Protein AF-0000000078834316 (afdb_homodimer)

Foldseek 3Di:
DDPPPPDDDPLPQKAKEKEWDWDDDPPDPQIFTWIWIDIPHDIDIDGQGSDVVSVCVCVVAPVSVVVVVCPDPVNVVADWDWDDDQQDIGTDQDPDSRGHPYYHYHPCCCCRNPCVVVVD/DDPPPPPPDPLPQKAKEKEWDWDDDPPDPQIFTWIWIDIPHDIDIDGQGSDLVSVCVCVVAPVSNVVVVCPDPVNVVADWDWDDDQQDIGTDQDPDSNGHPYYHYHPCCCCRNPCVVVVD

Secondary structure (DSSP, 8-state):
-------------EEEEEEEEEEEETTS--EEEEEEEEETTEEEEEEEESSHHHHHHH--SHHHHHHHHHTSGGGTT---EEEEETTEEEEE--SSSS-EEEEEEETHHHHHSTTTTTT-/-------------EEEEEEEEEEEETTS--EEEEEEEEETTEEEEEEEESSHHHHHHH--SHHHHHHHHHTSGGGTT---EEEEETTEEEEE--SSSS-EEEEEEETHHHHHSTTTTTT-

pLDDT: mean 80.49, std 20.87, range [26.12, 97.62]

Organism: Pseudomonas fluorescens (strain SBW25) (NCBI:txid216595)

Sequence (240 aa):
MTYHSTTGSPHMANSLTIILTEFKTLGTTETHCGYMAMDDGVEACCRVSDTWEGFKRNYPTLESLIDQVMGEQVFVHLQVSYTVQGLDIEVDGNHGMCELKGISVVGAEFLYGPNAALAAMTYHSTTGSPHMANSLTIILTEFKTLGTTETHCGYMAMDDGVEACCRVSDTWEGFKRNYPTLESLIDQVMGEQVFVHLQVSYTVQGLDIEVDGNHGMCELKGISVVGAEFLYGPNAALAA

Solvent-accessible surface area (backbone atoms only — not comparable to full-atom values): 13819 Å² total; per-residue (Å²): 139,83,83,76,83,78,80,76,72,82,65,74,72,36,50,40,40,35,34,33,26,36,40,28,41,46,96,55,86,55,50,30,23,31,38,37,36,37,40,88,88,43,69,47,62,46,80,69,24,72,36,66,68,54,34,35,68,78,31,77,42,72,62,53,42,51,53,52,58,54,64,34,77,93,36,65,71,56,52,70,48,73,48,70,59,87,91,45,63,47,56,45,60,41,96,54,87,39,26,39,68,39,68,43,63,46,40,43,56,62,69,71,28,93,62,15,70,67,76,101,137,84,82,77,78,74,78,68,72,82,72,70,73,35,46,42,41,35,35,32,26,36,40,29,40,47,96,54,88,54,49,30,23,32,38,37,35,37,43,89,90,43,67,47,65,47,82,68,24,72,36,66,69,53,33,36,69,78,32,77,42,70,62,53,42,52,53,54,56,53,63,35,76,93,35,65,71,58,55,68,47,71,48,71,60,86,91,44,62,48,54,46,58,40,93,55,93,36,35,42,68,38,66,45,64,47,41,42,58,62,68,70,28,93,64,18,68,65,76,101

Radius of gyration: 21.46 Å; Cα contacts (8 Å, |Δi|>4): 441; chains: 2; bounding box: 68×53×47 Å

Structure (mmCIF, N/CA/C/O backbone):
data_AF-0000000078834316-model_v1
#
loop_
_entity.id
_entity.type
_entity.pdbx_description
1 polymer 'Uncharacterized protein'
#
loop_
_atom_site.group_PDB
_atom_site.id
_atom_site.type_symbol
_atom_site.label_atom_id
_atom_site.label_alt_id
_atom_site.label_comp_id
_atom_site.label_asym_id
_atom_site.label_entity_id
_atom_site.label_seq_id
_atom_site.pdbx_PDB_ins_code
_atom_site.Cartn_x
_atom_site.Cartn_y
_atom_site.Cartn_z
_atom_site.occupancy
_atom_site.B_iso_or_equiv
_atom_site.auth_seq_id
_atom_site.auth_comp_id
_atom_site.auth_asym_id
_atom_site.auth_atom_id
_atom_site.pdbx_PDB_model_num
ATOM 1 N N . MET A 1 1 ? 35.875 -28.547 27.797 1 26.78 1 MET A N 1
ATOM 2 C CA . MET A 1 1 ? 35.438 -27.188 27.438 1 26.78 1 MET A CA 1
ATOM 3 C C . MET A 1 1 ? 34.375 -27.219 26.359 1 26.78 1 MET A C 1
ATOM 5 O O . MET A 1 1 ? 34.688 -27.406 25.172 1 26.78 1 MET A O 1
ATOM 9 N N . THR A 1 2 ? 33.156 -27.906 26.5 1 27.02 2 THR A N 1
ATOM 10 C CA . THR A 1 2 ? 32.125 -28.5 25.625 1 27.02 2 THR A CA 1
ATOM 11 C C . THR A 1 2 ? 31.219 -27.406 25.047 1 27.02 2 THR A C 1
ATOM 13 O O . THR A 1 2 ? 30.578 -26.672 25.797 1 27.02 2 THR A O 1
ATOM 16 N N . TYR A 1 3 ? 31.547 -26.766 23.828 1 26.94 3 TYR A N 1
ATOM 17 C CA . TYR A 1 3 ? 30.797 -25.797 23.031 1 26.94 3 TYR A CA 1
ATOM 18 C C . TYR A 1 3 ? 29.375 -26.281 22.781 1 26.94 3 TYR A C 1
ATOM 20 O O . TYR A 1 3 ? 29.172 -27.359 22.203 1 26.94 3 TYR A O 1
ATOM 28 N N . HIS A 1 4 ? 28.297 -26.078 23.641 1 27.05 4 HIS A N 1
ATOM 29 C CA . HIS A 1 4 ? 26.875 -26.375 23.469 1 27.05 4 HIS A CA 1
ATOM 30 C C . HIS A 1 4 ? 26.328 -25.672 22.234 1 27.05 4 HIS A C 1
ATOM 32 O O . HIS A 1 4 ? 26.578 -24.484 22.031 1 27.05 4 HIS A O 1
ATOM 38 N N . SER A 1 5 ? 26.062 -26.375 21.125 1 28.7 5 SER A N 1
ATOM 39 C CA . SER A 1 5 ? 25.344 -26.094 19.875 1 28.7 5 SER A CA 1
ATOM 40 C C . SER A 1 5 ? 24.016 -25.406 20.141 1 28.7 5 SER A C 1
ATOM 42 O O . SER A 1 5 ? 23.141 -25.984 20.781 1 28.7 5 SER A O 1
ATOM 44 N N . THR A 1 6 ? 23.953 -24.141 20.562 1 31.62 6 THR A N 1
ATOM 45 C CA . THR A 1 6 ? 22.766 -23.312 20.766 1 31.62 6 THR A CA 1
ATOM 46 C C . THR A 1 6 ? 21.734 -23.578 19.672 1 31.62 6 THR A C 1
ATOM 48 O O . THR A 1 6 ? 22.094 -23.844 18.516 1 31.62 6 THR A O 1
ATOM 51 N N . THR A 1 7 ? 20.438 -23.953 20.047 1 33.41 7 THR A N 1
ATOM 52 C CA . THR A 1 7 ? 19.062 -24.125 19.594 1 33.41 7 THR A CA 1
ATOM 53 C C . THR A 1 7 ? 18.719 -23.094 18.5 1 33.41 7 THR A C 1
ATOM 55 O O . THR A 1 7 ? 18.922 -21.906 18.688 1 33.41 7 THR A O 1
ATOM 58 N N . GLY A 1 8 ? 18.766 -23.5 17.219 1 33.72 8 GLY A N 1
ATOM 59 C CA . GLY A 1 8 ? 18.312 -22.938 15.961 1 33.72 8 GLY A CA 1
ATOM 60 C C . GLY A 1 8 ? 17.047 -22.094 16.109 1 33.72 8 GLY A C 1
ATOM 61 O O . GLY A 1 8 ? 16.141 -22.453 16.859 1 33.72 8 GLY A O 1
ATOM 62 N N . SER A 1 9 ? 17.125 -20.875 16.266 1 37.34 9 SER A N 1
ATOM 63 C CA . SER A 1 9 ? 16.031 -19.906 16.234 1 37.34 9 SER A CA 1
ATOM 64 C C . SER A 1 9 ? 14.922 -20.359 15.297 1 37.34 9 SER A C 1
ATOM 66 O O . SER A 1 9 ? 15.18 -20.766 14.164 1 37.34 9 SER A O 1
ATOM 68 N N . PRO A 1 10 ? 13.695 -20.953 15.711 1 39.19 10 PRO A N 1
ATOM 69 C CA . PRO A 1 10 ? 12.539 -21.312 14.875 1 39.19 10 PRO A CA 1
ATOM 70 C C . PRO A 1 10 ? 12.406 -20.422 13.641 1 39.19 10 PRO A C 1
ATOM 72 O O . PRO A 1 10 ? 12.359 -19.188 13.758 1 39.19 10 PRO A O 1
ATOM 75 N N . HIS A 1 11 ? 13.055 -20.719 12.594 1 43.56 11 HIS A N 1
ATOM 76 C CA . HIS A 1 11 ? 12.812 -20.219 11.242 1 43.56 11 HIS A CA 1
ATOM 77 C C . HIS A 1 11 ? 11.32 -20.109 10.953 1 43.56 11 HIS A C 1
ATOM 79 O O . HIS A 1 11 ? 10.641 -21.109 10.75 1 43.56 11 HIS A O 1
ATOM 85 N N . MET A 1 12 ? 10.484 -19.438 11.68 1 45.12 12 MET A N 1
ATOM 86 C CA . MET A 1 12 ? 9.062 -19.281 11.398 1 45.12 12 MET A CA 1
ATOM 87 C C . MET A 1 12 ? 8.797 -19.297 9.898 1 45.12 12 MET A C 1
ATOM 89 O O . MET A 1 12 ? 9.477 -18.609 9.133 1 45.12 12 MET A O 1
ATOM 93 N N . ALA A 1 13 ? 8.32 -20.484 9.32 1 52.47 13 ALA A N 1
ATOM 94 C CA . ALA A 1 13 ? 7.777 -20.703 7.98 1 52.47 13 ALA A CA 1
ATOM 95 C C . ALA A 1 13 ? 6.996 -19.484 7.496 1 52.47 13 ALA A C 1
ATOM 97 O O . ALA A 1 13 ? 6.145 -18.969 8.219 1 52.47 13 ALA A O 1
ATOM 98 N N . ASN A 1 14 ? 7.508 -18.625 6.5 1 74.88 14 ASN A N 1
ATOM 99 C CA . ASN A 1 14 ? 6.902 -17.391 6.016 1 74.88 14 ASN A CA 1
ATOM 100 C C . ASN A 1 14 ? 5.941 -17.641 4.859 1 74.88 14 ASN A C 1
ATOM 102 O O . ASN A 1 14 ? 6.133 -18.594 4.086 1 74.88 14 ASN A O 1
ATOM 106 N N . SER A 1 15 ? 4.672 -17.391 5.035 1 85.44 15 SER A N 1
ATOM 107 C CA . SER A 1 15 ? 3.699 -17.391 3.945 1 85.44 15 SER A CA 1
ATOM 108 C C . SER A 1 15 ? 3.559 -15.992 3.338 1 85.44 15 SER A C 1
ATOM 110 O O . SER A 1 15 ? 3.434 -15 4.062 1 85.44 15 SER A O 1
ATOM 112 N N . LEU A 1 16 ? 3.736 -16.016 1.963 1 91.75 16 LEU A N 1
ATOM 113 C CA . LEU A 1 16 ? 3.52 -14.781 1.226 1 91.75 16 LEU A CA 1
ATOM 114 C C . LEU A 1 16 ? 2.076 -14.672 0.747 1 91.75 16 LEU A C 1
ATOM 116 O O . LEU A 1 16 ? 1.565 -15.594 0.096 1 91.75 16 LEU A O 1
ATOM 120 N N . THR A 1 17 ? 1.399 -13.648 1.125 1 93.5 17 THR A N 1
ATOM 121 C CA . THR A 1 17 ? 0.047 -13.367 0.659 1 93.5 17 THR A CA 1
ATOM 122 C C . THR A 1 17 ? 0.033 -12.133 -0.244 1 93.5 17 THR A C 1
ATOM 124 O O . THR A 1 17 ? 0.486 -11.062 0.156 1 93.5 17 THR A O 1
ATOM 127 N N . ILE A 1 18 ? -0.441 -12.312 -1.45 1 95.75 18 ILE A N 1
ATOM 128 C CA . ILE A 1 18 ? -0.633 -11.227 -2.408 1 95.75 18 ILE A CA 1
ATOM 129 C C . ILE A 1 18 ? -2.123 -10.922 -2.553 1 95.75 18 ILE A C 1
ATOM 131 O O . ILE A 1 18 ? -2.928 -11.828 -2.777 1 95.75 18 ILE A O 1
ATOM 135 N N . ILE A 1 19 ? -2.518 -9.672 -2.408 1 96 19 ILE A N 1
ATOM 136 C CA . ILE A 1 19 ? -3.914 -9.266 -2.502 1 96 19 ILE A CA 1
ATOM 137 C C . ILE A 1 19 ? -4.09 -8.281 -3.66 1 96 19 ILE A C 1
ATOM 139 O O . ILE A 1 19 ? -3.529 -7.184 -3.639 1 96 19 ILE A O 1
ATOM 143 N N . LEU A 1 20 ? -4.793 -8.641 -4.613 1 97.62 20 LEU A N 1
ATOM 144 C CA . LEU A 1 20 ? -5.16 -7.695 -5.656 1 97.62 20 LEU A CA 1
ATOM 145 C C . LEU A 1 20 ? -6.082 -6.613 -5.105 1 97.62 20 LEU A C 1
ATOM 147 O O . LEU A 1 20 ? -7.148 -6.918 -4.559 1 97.62 20 LEU A O 1
ATOM 151 N N . THR A 1 21 ? -5.641 -5.395 -5.316 1 96.94 21 THR A N 1
ATOM 152 C CA . THR A 1 21 ? -6.238 -4.324 -4.527 1 96.94 21 THR A CA 1
ATOM 153 C C . THR A 1 21 ? -6.531 -3.105 -5.398 1 96.94 21 THR A C 1
ATOM 155 O O . THR A 1 21 ? -5.707 -2.721 -6.23 1 96.94 21 THR A O 1
ATOM 158 N N . GLU A 1 22 ? -7.703 -2.521 -5.199 1 96.94 22 GLU A N 1
ATOM 159 C CA . GLU A 1 22 ? -8 -1.177 -5.684 1 96.94 22 GLU A CA 1
ATOM 160 C C . GLU A 1 22 ? -7.66 -0.125 -4.633 1 96.94 22 GLU A C 1
ATOM 162 O O . GLU A 1 22 ? -8.039 -0.26 -3.465 1 96.94 22 GLU A O 1
ATOM 167 N N . PHE A 1 23 ? -6.918 0.848 -5.078 1 96.31 23 PHE A N 1
ATOM 168 C CA . PHE A 1 23 ? -6.539 1.977 -4.238 1 96.31 23 PHE A CA 1
ATOM 169 C C . PHE A 1 23 ? -7.363 3.211 -4.586 1 96.31 23 PHE A C 1
ATOM 171 O O . PHE A 1 23 ? -7.332 3.682 -5.727 1 96.31 23 PHE A O 1
ATOM 178 N N . LYS A 1 24 ? -8.078 3.705 -3.666 1 96.44 24 LYS A N 1
ATOM 179 C CA . LYS A 1 24 ? -8.844 4.926 -3.887 1 96.44 24 LYS A CA 1
ATOM 180 C C . LYS A 1 24 ? -8.398 6.035 -2.941 1 96.44 24 LYS A C 1
ATOM 182 O O . LYS A 1 24 ? -8.422 5.863 -1.72 1 96.44 24 LYS A O 1
ATOM 187 N N . THR A 1 25 ? -8.016 7.148 -3.537 1 94.19 25 THR A N 1
ATOM 188 C CA . THR A 1 25 ? -7.625 8.312 -2.742 1 94.19 25 THR A CA 1
ATOM 189 C C . THR A 1 25 ? -8.852 8.961 -2.107 1 94.19 25 THR A C 1
ATOM 191 O O . THR A 1 25 ? -9.852 9.211 -2.785 1 94.19 25 THR A O 1
ATOM 194 N N . LEU A 1 26 ? -8.75 9.219 -0.823 1 95.12 26 LEU A N 1
ATOM 195 C CA . LEU A 1 26 ? -9.867 9.852 -0.121 1 95.12 26 LEU A CA 1
ATOM 196 C C . LEU A 1 26 ? -10.195 11.211 -0.729 1 95.12 26 LEU A C 1
ATOM 198 O O . LEU A 1 26 ? -9.289 12.016 -0.975 1 95.12 26 LEU A O 1
ATOM 202 N N . GLY A 1 27 ? -11.508 11.391 -0.95 1 91.06 27 GLY A N 1
ATOM 203 C CA . GLY A 1 27 ? -11.977 12.672 -1.45 1 91.06 27 GLY A CA 1
ATOM 204 C C . GLY A 1 27 ? -11.969 12.758 -2.965 1 91.06 27 GLY A C 1
ATOM 205 O O . GLY A 1 27 ? -12.312 13.797 -3.533 1 91.06 27 GLY A O 1
ATOM 206 N N . THR A 1 28 ? -11.469 11.734 -3.604 1 91.69 28 THR A N 1
ATOM 207 C CA . THR A 1 28 ? -11.43 11.742 -5.062 1 91.69 28 THR A CA 1
ATOM 208 C C . THR A 1 28 ? -12.148 10.516 -5.625 1 91.69 28 THR A C 1
ATOM 210 O O . THR A 1 28 ? -12.562 9.633 -4.871 1 91.69 28 THR A O 1
ATOM 213 N N . THR A 1 29 ? -12.32 10.492 -6.91 1 89.5 29 THR A N 1
ATOM 214 C CA . THR A 1 29 ? -12.844 9.328 -7.609 1 89.5 29 THR A CA 1
ATOM 215 C C . THR A 1 29 ? -11.719 8.539 -8.266 1 89.5 29 THR A C 1
ATOM 217 O O . THR A 1 29 ? -11.969 7.539 -8.945 1 89.5 29 THR A O 1
ATOM 220 N N . GLU A 1 30 ? -10.586 9.008 -8.008 1 89.12 30 GLU A N 1
ATOM 221 C CA . GLU A 1 30 ? -9.438 8.359 -8.633 1 89.12 30 GLU A CA 1
ATOM 222 C C . GLU A 1 30 ? -9.148 7 -8 1 89.12 30 GLU A C 1
ATOM 224 O O . GLU A 1 30 ? -9.055 6.891 -6.777 1 89.12 30 GLU A O 1
ATOM 229 N N . THR A 1 31 ? -9.102 5.984 -8.867 1 92.81 31 THR A N 1
ATOM 230 C CA . THR A 1 31 ? -8.82 4.621 -8.43 1 92.81 31 THR A CA 1
ATOM 231 C C . THR A 1 31 ? -7.637 4.043 -9.195 1 92.81 31 THR A C 1
ATOM 233 O O . THR A 1 31 ? -7.492 4.277 -10.398 1 92.81 31 THR A O 1
ATOM 236 N N . HIS A 1 32 ? -6.793 3.391 -8.469 1 96.06 32 HIS A N 1
ATOM 237 C CA . HIS A 1 32 ? -5.695 2.645 -9.07 1 96.06 32 HIS A CA 1
ATOM 238 C C . HIS A 1 32 ? -5.785 1.161 -8.727 1 96.06 32 HIS A C 1
ATOM 240 O O . HIS A 1 32 ? -6.219 0.799 -7.629 1 96.06 32 HIS A O 1
ATOM 246 N N . CYS A 1 33 ? -5.383 0.377 -9.672 1 97.19 33 CYS A N 1
ATOM 247 C CA . CYS A 1 33 ? -5.316 -1.067 -9.477 1 97.19 33 CYS A CA 1
ATOM 248 C C . CYS A 1 33 ? -3.881 -1.52 -9.242 1 97.19 33 CYS A C 1
ATOM 250 O O . CYS A 1 33 ? -2.955 -1.025 -9.883 1 97.19 33 CYS A O 1
ATOM 252 N N . GLY A 1 34 ? -3.682 -2.354 -8.336 1 97.31 34 GLY A N 1
ATOM 253 C CA . GLY A 1 34 ? -2.373 -2.867 -7.969 1 97.31 34 GLY A CA 1
ATOM 254 C C . GLY A 1 34 ? -2.441 -4.035 -7.004 1 97.31 34 GLY A C 1
ATOM 255 O O . GLY A 1 34 ? -3.359 -4.855 -7.074 1 97.31 34 GLY A O 1
ATOM 256 N N . TYR A 1 35 ? -1.401 -4.184 -6.23 1 96.69 35 TYR A N 1
ATOM 257 C CA . TYR A 1 35 ? -1.375 -5.281 -5.27 1 96.69 35 TYR A CA 1
ATOM 258 C C . TYR A 1 35 ? -0.777 -4.828 -3.943 1 96.69 35 TYR A C 1
ATOM 260 O O . TYR A 1 35 ? -0.072 -3.82 -3.885 1 96.69 35 TYR A O 1
ATOM 268 N N . MET A 1 36 ? -1.162 -5.52 -2.971 1 94.69 36 MET A N 1
ATOM 269 C CA . MET A 1 36 ? -0.481 -5.562 -1.681 1 94.69 36 MET A CA 1
ATOM 270 C C . MET A 1 36 ? 0.124 -6.941 -1.43 1 94.69 36 MET A C 1
ATOM 272 O O . MET A 1 36 ? -0.491 -7.961 -1.746 1 94.69 36 MET A O 1
ATOM 276 N N . ALA A 1 37 ? 1.293 -6.914 -0.893 1 93.44 37 ALA A N 1
ATOM 277 C CA . ALA A 1 37 ? 1.95 -8.172 -0.55 1 93.44 37 ALA A CA 1
ATOM 278 C C . ALA A 1 37 ? 2.449 -8.156 0.892 1 93.44 37 ALA A C 1
ATOM 280 O O . ALA A 1 37 ? 3.006 -7.16 1.352 1 93.44 37 ALA A O 1
ATOM 281 N N . MET A 1 38 ? 2.211 -9.25 1.518 1 88.62 38 MET A N 1
ATOM 282 C CA . MET A 1 38 ? 2.551 -9.305 2.936 1 88.62 38 MET A CA 1
ATOM 283 C C . MET A 1 38 ? 3.248 -10.617 3.281 1 88.62 38 MET A C 1
ATOM 285 O O . MET A 1 38 ? 2.82 -11.68 2.844 1 88.62 38 MET A O 1
ATOM 289 N N . ASP A 1 39 ? 4.387 -10.43 4.062 1 84.44 39 ASP A N 1
ATOM 290 C CA . ASP A 1 39 ? 5.102 -11.57 4.637 1 84.44 39 ASP A CA 1
ATOM 291 C C . ASP A 1 39 ? 5.613 -11.242 6.039 1 84.44 39 ASP A C 1
ATOM 293 O O . ASP A 1 39 ? 6.418 -10.32 6.211 1 84.44 39 ASP A O 1
ATOM 297 N N . ASP A 1 40 ? 5.242 -12.07 7.035 1 75.62 40 ASP A N 1
ATOM 298 C CA . ASP A 1 40 ? 5.754 -12 8.398 1 75.62 40 ASP A CA 1
ATOM 299 C C . ASP A 1 40 ? 5.883 -10.547 8.859 1 75.62 40 ASP A C 1
ATOM 301 O O . ASP A 1 40 ? 6.934 -10.148 9.367 1 75.62 40 ASP A O 1
ATOM 305 N N . GLY A 1 41 ? 4.875 -9.711 8.523 1 70.19 41 GLY A N 1
ATOM 306 C CA . GLY A 1 41 ? 4.832 -8.375 9.086 1 70.19 41 GLY A CA 1
ATOM 307 C C . GLY A 1 41 ? 5.367 -7.312 8.141 1 70.19 41 GLY A C 1
ATOM 308 O O . GLY A 1 41 ? 5.348 -6.121 8.453 1 70.19 41 GLY A O 1
ATOM 309 N N . VAL A 1 42 ? 6.055 -7.773 7.172 1 75.19 42 VAL A N 1
ATOM 310 C CA . VAL A 1 42 ? 6.484 -6.797 6.176 1 75.19 42 VAL A CA 1
ATOM 311 C C . VAL A 1 42 ? 5.453 -6.711 5.055 1 75.19 42 VAL A C 1
ATOM 313 O O . VAL A 1 42 ? 4.785 -7.699 4.738 1 75.19 42 VAL A O 1
ATOM 316 N N . GLU A 1 43 ? 5.375 -5.469 4.516 1 82.69 43 GLU A N 1
ATOM 317 C CA . GLU A 1 43 ? 4.379 -5.262 3.471 1 82.69 43 GLU A CA 1
ATOM 318 C C . GLU A 1 43 ? 4.941 -4.422 2.328 1 82.69 43 GLU A C 1
ATOM 320 O O . GLU A 1 43 ? 5.816 -3.578 2.545 1 82.69 43 GLU A O 1
ATOM 325 N N . ALA A 1 44 ? 4.523 -4.762 1.192 1 86.31 44 ALA A N 1
ATOM 326 C CA . ALA A 1 44 ? 4.781 -3.979 -0.013 1 86.31 44 ALA A CA 1
ATOM 327 C C . ALA A 1 44 ? 3.49 -3.715 -0.782 1 86.31 44 ALA A C 1
ATOM 329 O O . ALA A 1 44 ? 2.533 -4.484 -0.684 1 86.31 44 ALA A O 1
ATOM 330 N N . CYS A 1 45 ? 3.516 -2.59 -1.397 1 91.5 45 CYS A N 1
ATOM 331 C CA . CYS A 1 45 ? 2.387 -2.277 -2.268 1 91.5 45 CYS A CA 1
ATOM 332 C C . CYS A 1 45 ? 2.857 -1.609 -3.555 1 91.5 45 CYS A C 1
ATOM 334 O O . CYS A 1 45 ? 3.947 -1.036 -3.598 1 91.5 45 CYS A O 1
ATOM 336 N N . CYS A 1 46 ? 2.021 -1.738 -4.547 1 93.19 46 CYS A N 1
ATOM 337 C CA . CYS A 1 46 ? 2.344 -1.112 -5.824 1 93.19 46 CYS A CA 1
ATOM 338 C C . CYS A 1 46 ? 1.076 -0.774 -6.602 1 93.19 46 CYS 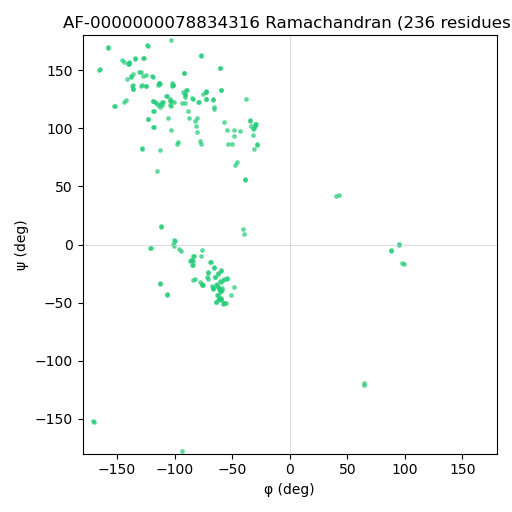A C 1
ATOM 340 O O . CYS A 1 46 ? 0.227 -1.64 -6.82 1 93.19 46 CYS A O 1
ATOM 342 N N . ARG A 1 47 ? 0.943 0.526 -6.855 1 93.38 47 ARG A N 1
ATOM 343 C CA . ARG A 1 47 ? -0.071 0.948 -7.816 1 93.38 47 ARG A CA 1
ATOM 344 C C . ARG A 1 47 ? 0.413 0.747 -9.25 1 93.38 47 ARG A C 1
ATOM 346 O O . ARG A 1 47 ? 1.434 1.312 -9.648 1 93.38 47 ARG A O 1
ATOM 353 N N . VAL A 1 48 ? -0.324 -0.008 -10 1 95.06 48 VAL A N 1
ATOM 354 C CA . VAL A 1 48 ? 0.211 -0.458 -11.281 1 95.06 48 VAL A CA 1
ATOM 355 C C . VAL A 1 48 ? -0.467 0.301 -12.422 1 95.06 48 VAL A C 1
ATOM 357 O O . VAL A 1 48 ? 0.198 0.754 -13.352 1 95.06 48 VAL A O 1
ATOM 360 N N . SER A 1 49 ? -1.802 0.448 -12.305 1 95.94 49 SER A N 1
ATOM 361 C CA . SER A 1 49 ? -2.588 1.01 -13.398 1 95.94 49 SER A CA 1
ATOM 362 C C . SER A 1 49 ? -3.906 1.588 -12.891 1 95.94 49 SER A C 1
ATOM 364 O O . SER A 1 49 ? -4.309 1.329 -11.758 1 95.94 49 SER A O 1
ATOM 366 N N . ASP A 1 50 ? -4.559 2.305 -13.797 1 95.44 50 ASP A N 1
ATOM 367 C CA . ASP A 1 50 ? -5.859 2.859 -13.43 1 95.44 50 ASP A CA 1
ATOM 368 C C . ASP A 1 50 ? -6.977 1.849 -13.68 1 95.44 50 ASP A C 1
ATOM 370 O O . ASP A 1 50 ? -8.109 2.053 -13.25 1 95.44 50 ASP A O 1
ATOM 374 N N . THR A 1 51 ? -6.668 0.763 -14.438 1 95.75 51 THR A N 1
ATOM 375 C CA . THR A 1 51 ? -7.664 -0.265 -14.711 1 95.75 51 THR A CA 1
ATOM 376 C C . THR A 1 51 ? -7.078 -1.658 -14.508 1 95.75 51 THR A C 1
ATOM 378 O O . THR A 1 51 ? -5.863 -1.844 -14.594 1 95.75 51 THR A O 1
ATOM 381 N N . TRP A 1 52 ? -7.922 -2.598 -14.336 1 95.75 52 TRP A N 1
ATOM 382 C CA . TRP A 1 52 ? -7.465 -3.977 -14.203 1 95.75 52 TRP A CA 1
ATOM 383 C C . TRP A 1 52 ? -6.965 -4.52 -15.539 1 95.75 52 TRP A C 1
ATOM 385 O O . TRP A 1 52 ? -6.074 -5.371 -15.578 1 95.75 52 TRP A O 1
ATOM 395 N N . GLU A 1 53 ? -7.523 -3.971 -16.609 1 94.94 53 GLU A N 1
ATOM 396 C CA . GLU A 1 53 ? -6.98 -4.324 -17.922 1 94.94 53 GLU A CA 1
ATOM 397 C C . GLU A 1 53 ? -5.523 -3.881 -18.047 1 94.94 53 GLU A C 1
ATOM 399 O O . GLU A 1 53 ? -4.684 -4.633 -18.547 1 94.94 53 GLU A O 1
ATOM 404 N N . GLY A 1 54 ? -5.273 -2.705 -17.688 1 96.38 54 GLY A N 1
ATOM 405 C CA . GLY A 1 54 ? -3.898 -2.229 -17.656 1 96.38 54 GLY A CA 1
ATOM 406 C C . GLY A 1 54 ? -3 -3.033 -16.734 1 96.38 54 GLY A C 1
ATOM 407 O O . GLY A 1 54 ? -1.86 -3.342 -17.094 1 96.38 54 GLY A O 1
ATOM 408 N N . PHE A 1 55 ? -3.504 -3.391 -15.656 1 97.06 55 PHE A N 1
ATOM 409 C CA . PHE A 1 55 ? -2.787 -4.25 -14.719 1 97.06 55 PHE A CA 1
ATOM 410 C C . PHE A 1 55 ? -2.369 -5.551 -15.391 1 97.06 55 PHE A C 1
ATOM 412 O O . PHE A 1 55 ? -1.207 -5.957 -15.305 1 97.06 55 PHE A O 1
ATOM 419 N N . LYS A 1 56 ? -3.287 -6.176 -16.016 1 95.88 56 LYS A N 1
ATOM 420 C CA . LYS A 1 56 ? -3.045 -7.465 -16.656 1 95.88 56 LYS A CA 1
ATOM 421 C C . LYS A 1 56 ? -2.053 -7.332 -17.812 1 95.88 56 LYS A C 1
ATOM 423 O O . LYS A 1 56 ? -1.315 -8.273 -18.125 1 95.88 56 LYS A O 1
ATOM 428 N N . ARG A 1 57 ? -2.029 -6.188 -18.391 1 96.25 57 ARG A N 1
ATOM 429 C CA . ARG A 1 57 ? -1.038 -5.969 -19.438 1 96.25 57 ARG A CA 1
ATOM 430 C C . ARG A 1 57 ? 0.375 -5.969 -18.859 1 96.25 57 ARG A C 1
ATOM 432 O O . ARG A 1 57 ? 1.312 -6.445 -19.5 1 96.25 57 ARG A O 1
ATOM 439 N N . ASN A 1 58 ? 0.546 -5.449 -17.734 1 97.12 58 ASN A N 1
ATOM 440 C CA . ASN A 1 58 ? 1.846 -5.422 -17.062 1 97.12 58 ASN A CA 1
ATOM 441 C C . ASN A 1 58 ? 2.209 -6.789 -16.484 1 97.12 58 ASN A C 1
ATOM 443 O O . ASN A 1 58 ? 3.383 -7.16 -16.453 1 97.12 58 ASN A O 1
ATOM 447 N N . TYR A 1 59 ? 1.167 -7.457 -16.031 1 97.56 59 TYR A N 1
ATOM 448 C CA . TYR A 1 59 ? 1.331 -8.797 -15.477 1 97.56 59 TYR A CA 1
ATOM 449 C C . TYR A 1 59 ? 0.362 -9.773 -16.125 1 97.56 59 TYR A C 1
ATOM 451 O O . TYR A 1 59 ? -0.647 -10.148 -15.523 1 97.56 59 TYR A O 1
ATOM 459 N N . PRO A 1 60 ? 0.681 -10.281 -17.25 1 96.44 60 PRO A N 1
ATOM 460 C CA . PRO A 1 60 ? -0.269 -11.055 -18.047 1 96.44 60 PRO A CA 1
ATOM 461 C C . PRO A 1 60 ? -0.581 -12.422 -17.438 1 96.44 60 PRO A C 1
ATOM 463 O O . PRO A 1 60 ? -1.596 -13.031 -17.781 1 96.44 60 PRO A O 1
ATOM 466 N N . THR A 1 61 ? 0.323 -13 -16.594 1 95.94 61 THR A N 1
ATOM 467 C CA . THR A 1 61 ? 0.088 -14.281 -15.938 1 95.94 61 THR A CA 1
ATOM 468 C C . THR A 1 61 ? 0.292 -14.172 -14.43 1 95.94 61 THR A C 1
ATOM 470 O O . THR A 1 61 ? 0.924 -13.227 -13.953 1 95.94 61 THR A O 1
ATOM 473 N N . LEU A 1 62 ? -0.279 -15.141 -13.773 1 96 62 LEU A N 1
ATOM 474 C CA . LEU A 1 62 ? -0.06 -15.211 -12.336 1 96 62 LEU A CA 1
ATOM 475 C C . LEU A 1 62 ? 1.426 -15.336 -12.016 1 96 62 LEU A C 1
ATOM 477 O O . LEU A 1 62 ? 1.919 -14.711 -11.078 1 96 62 LEU A O 1
ATOM 481 N N . GLU A 1 63 ? 2.127 -16.062 -12.805 1 94.75 63 GLU A N 1
ATOM 482 C CA . GLU A 1 63 ? 3.564 -16.266 -12.633 1 94.75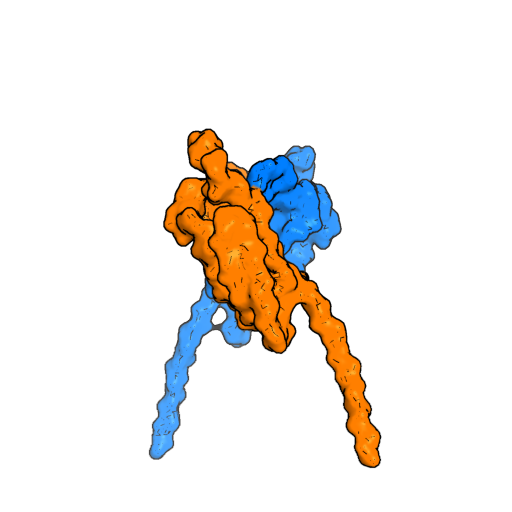 63 GLU A CA 1
ATOM 483 C C . GLU A 1 63 ? 4.312 -14.93 -12.734 1 94.75 63 GLU A C 1
ATOM 485 O O . GLU A 1 63 ? 5.188 -14.641 -11.914 1 94.75 63 GLU A O 1
ATOM 490 N N . SER A 1 64 ? 3.984 -14.164 -13.711 1 95.81 64 SER A N 1
ATOM 491 C CA . SER A 1 64 ? 4.648 -12.875 -13.891 1 95.81 64 SER A CA 1
ATOM 492 C C . SER A 1 64 ? 4.398 -11.953 -12.703 1 95.81 64 SER A C 1
ATOM 494 O O . SER A 1 64 ? 5.27 -11.164 -12.328 1 95.81 64 SER A O 1
ATOM 496 N N . LEU A 1 65 ? 3.199 -12.023 -12.156 1 97.25 65 LEU A N 1
ATOM 497 C CA . LEU A 1 65 ? 2.895 -11.242 -10.961 1 97.25 65 LEU A CA 1
ATOM 498 C C . LEU A 1 65 ? 3.75 -11.688 -9.781 1 97.25 65 LEU A C 1
ATOM 500 O O . LEU A 1 65 ? 4.355 -10.859 -9.102 1 97.25 65 LEU A O 1
ATOM 504 N N . ILE A 1 66 ? 3.791 -12.977 -9.547 1 94.06 66 ILE A N 1
ATOM 505 C CA . ILE A 1 66 ? 4.539 -13.516 -8.414 1 94.06 66 ILE A CA 1
ATOM 506 C C . ILE A 1 66 ? 6.02 -13.164 -8.555 1 94.06 66 ILE A C 1
ATOM 508 O O . ILE A 1 66 ? 6.672 -12.781 -7.586 1 94.06 66 ILE A O 1
ATOM 512 N N . ASP A 1 67 ? 6.543 -13.203 -9.727 1 93 67 ASP A N 1
ATOM 513 C CA . ASP A 1 67 ? 7.93 -12.828 -10 1 93 67 ASP A CA 1
ATOM 514 C C . ASP A 1 67 ? 8.188 -11.375 -9.609 1 93 67 ASP A C 1
ATOM 516 O O . ASP A 1 67 ? 9.211 -11.055 -9.008 1 93 67 ASP A O 1
ATOM 520 N N . GLN A 1 68 ? 7.301 -10.516 -10.023 1 94.38 68 GLN A N 1
ATOM 521 C CA . GLN A 1 68 ? 7.414 -9.109 -9.672 1 94.38 68 GLN A CA 1
ATOM 522 C C . GLN A 1 68 ? 7.445 -8.922 -8.156 1 94.38 68 GLN A C 1
ATOM 524 O O . GLN A 1 68 ? 8.297 -8.211 -7.629 1 94.38 68 GLN A O 1
ATOM 529 N N . VAL A 1 69 ? 6.473 -9.531 -7.48 1 92.94 69 VAL A N 1
ATOM 530 C CA . VAL A 1 69 ? 6.324 -9.352 -6.039 1 92.94 69 VAL A CA 1
ATOM 531 C C . VAL A 1 69 ? 7.559 -9.891 -5.32 1 92.94 69 VAL A C 1
ATOM 533 O O . VAL A 1 69 ? 8.102 -9.234 -4.43 1 92.94 69 VAL A O 1
ATOM 536 N N . MET A 1 70 ? 8.016 -11 -5.711 1 89.06 70 MET A N 1
ATOM 537 C CA . MET A 1 70 ? 9.18 -11.625 -5.082 1 89.06 70 MET A CA 1
ATOM 538 C C . MET A 1 70 ? 10.43 -10.789 -5.324 1 89.06 70 MET A C 1
ATOM 540 O O . MET A 1 70 ? 11.422 -10.922 -4.598 1 89.06 70 MET A O 1
ATOM 544 N N . GLY A 1 71 ? 10.398 -9.938 -6.332 1 87.5 71 GLY A N 1
ATOM 545 C CA . GLY A 1 71 ? 11.523 -9.078 -6.652 1 87.5 71 GLY A CA 1
ATOM 546 C C . GLY A 1 71 ? 11.555 -7.805 -5.82 1 87.5 71 GLY A C 1
ATOM 547 O O . GLY A 1 71 ? 12.516 -7.039 -5.887 1 87.5 71 GLY A O 1
ATOM 548 N N . GLU A 1 72 ? 10.523 -7.57 -5.117 1 86.19 72 GLU A N 1
ATOM 549 C CA . GLU A 1 72 ? 10.492 -6.387 -4.258 1 86.19 72 GLU A CA 1
ATOM 550 C C . GLU A 1 72 ? 11.602 -6.434 -3.215 1 86.19 72 GLU A C 1
ATOM 552 O O . GLU A 1 72 ? 11.906 -7.496 -2.666 1 86.19 72 GLU A O 1
ATOM 557 N N . GLN A 1 73 ? 12.047 -5.309 -2.797 1 79.06 73 GLN A N 1
ATOM 558 C CA . GLN A 1 73 ? 13.195 -5.195 -1.907 1 79.06 73 GLN A CA 1
ATOM 559 C C . GLN A 1 73 ? 12.891 -5.785 -0.534 1 79.06 73 GLN A C 1
ATOM 561 O O . GLN A 1 73 ? 13.75 -6.422 0.078 1 79.0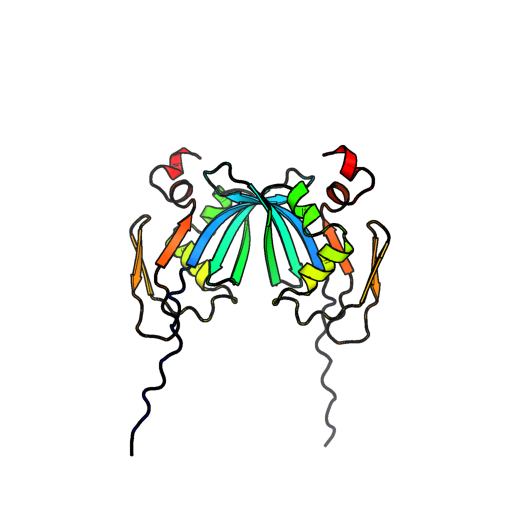6 73 GLN A O 1
ATOM 566 N N . VAL A 1 74 ? 11.742 -5.59 -0.125 1 80.06 74 VAL A N 1
ATOM 567 C CA . VAL A 1 74 ? 11.398 -6.004 1.231 1 80.06 74 VAL A CA 1
ATOM 568 C C . VAL A 1 74 ? 11.383 -7.527 1.316 1 80.06 74 VAL A C 1
ATOM 570 O O . VAL A 1 74 ? 11.438 -8.094 2.41 1 80.06 74 VAL A O 1
ATOM 573 N N . PHE A 1 75 ? 11.359 -8.242 0.127 1 81.56 75 PHE A N 1
ATOM 574 C CA . PHE A 1 75 ? 11.258 -9.703 0.129 1 81.56 75 PHE A CA 1
ATOM 575 C C . PHE A 1 75 ? 12.547 -10.336 -0.38 1 81.56 75 PHE A C 1
ATOM 577 O O . PHE A 1 75 ? 12.555 -11.5 -0.784 1 81.56 75 PHE A O 1
ATOM 584 N N . VAL A 1 76 ? 13.609 -9.633 -0.449 1 78.5 76 VAL A N 1
ATOM 585 C CA . VAL A 1 76 ? 14.875 -10.062 -1.034 1 78.5 76 VAL A CA 1
ATOM 586 C C . VAL A 1 76 ? 15.391 -11.297 -0.298 1 78.5 76 VAL A C 1
ATOM 588 O O . VAL A 1 76 ? 16.141 -12.094 -0.863 1 78.5 76 VAL A O 1
ATOM 591 N N . HIS A 1 77 ? 14.984 -11.5 0.853 1 75.81 77 HIS A N 1
ATOM 592 C CA . HIS A 1 77 ? 15.477 -12.617 1.648 1 75.81 77 HIS A CA 1
ATOM 593 C C . HIS A 1 77 ? 14.703 -13.898 1.346 1 75.81 77 HIS A C 1
ATOM 595 O O . HIS A 1 77 ? 15.125 -14.992 1.74 1 75.81 77 HIS A O 1
ATOM 601 N N . LEU A 1 78 ? 13.578 -13.766 0.657 1 76.56 78 LEU A N 1
ATOM 602 C CA . LEU A 1 78 ? 12.766 -14.93 0.345 1 76.56 78 LEU A CA 1
ATOM 603 C C . LEU A 1 78 ? 13.297 -15.656 -0.887 1 76.56 78 LEU A C 1
ATOM 605 O O . LEU A 1 78 ? 13.469 -15.047 -1.943 1 76.56 78 LEU A O 1
ATOM 609 N N . GLN A 1 79 ? 13.906 -16.75 -0.728 1 73.62 79 GLN A N 1
ATOM 610 C CA . GLN A 1 79 ? 14.352 -17.594 -1.823 1 73.62 79 GLN A CA 1
ATOM 611 C C . GLN A 1 79 ? 13.461 -18.828 -1.968 1 73.62 79 GLN A C 1
ATOM 613 O O . GLN A 1 79 ? 13.422 -19.688 -1.08 1 73.62 79 GLN A O 1
ATOM 618 N N . VAL A 1 80 ? 12.672 -18.781 -3.066 1 76.94 80 VAL A N 1
ATOM 619 C CA . VAL A 1 80 ? 11.734 -19.875 -3.229 1 76.94 80 VAL A CA 1
ATOM 620 C C . VAL A 1 80 ? 11.641 -20.266 -4.703 1 76.94 80 VAL A C 1
ATOM 622 O O . VAL A 1 80 ? 11.82 -19.438 -5.586 1 76.94 80 VAL A O 1
ATOM 625 N N . SER A 1 81 ? 11.516 -21.609 -4.816 1 82.44 81 SER A N 1
ATOM 626 C CA . SER A 1 81 ? 11.094 -22.094 -6.125 1 82.44 81 SER A CA 1
ATOM 627 C C . SER A 1 81 ? 9.609 -22.453 -6.129 1 82.44 81 SER A C 1
ATOM 629 O O . SER A 1 81 ? 9.102 -23.031 -5.168 1 82.44 81 SER A O 1
ATOM 631 N N . TYR A 1 82 ? 8.969 -22.031 -7.238 1 87.69 82 TYR A N 1
ATOM 632 C CA . TYR A 1 82 ? 7.543 -22.328 -7.336 1 87.69 82 TYR A CA 1
ATOM 633 C C . TYR A 1 82 ? 7.145 -22.594 -8.781 1 87.69 82 TYR A C 1
ATOM 635 O O . TYR A 1 82 ? 7.867 -22.234 -9.711 1 87.69 82 TYR A O 1
ATOM 643 N N . THR A 1 83 ? 6.02 -23.297 -8.906 1 89.69 83 THR A N 1
ATOM 644 C CA . THR A 1 83 ? 5.359 -23.5 -10.188 1 89.69 83 THR A CA 1
ATOM 645 C C . THR A 1 83 ? 3.891 -23.094 -10.109 1 89.69 83 THR A C 1
ATOM 647 O O . THR A 1 83 ? 3.281 -23.156 -9.039 1 89.69 83 THR A O 1
ATOM 650 N N . VAL A 1 84 ? 3.416 -22.547 -11.258 1 91.62 84 VAL A N 1
ATOM 651 C CA . VAL A 1 84 ? 2.01 -22.156 -11.344 1 91.62 84 VAL A CA 1
ATOM 652 C C . VAL A 1 84 ? 1.293 -23.062 -12.359 1 91.62 84 VAL A C 1
ATOM 654 O O . VAL A 1 84 ? 1.74 -23.188 -13.5 1 91.62 84 VAL A O 1
ATOM 657 N N . GLN A 1 85 ? 0.419 -23.703 -11.906 1 90.88 85 GLN A N 1
ATOM 658 C CA . GLN A 1 85 ? -0.493 -24.453 -12.766 1 90.88 85 GLN A CA 1
ATOM 659 C C . GLN A 1 85 ? -1.927 -23.953 -12.609 1 90.88 85 GLN A C 1
ATOM 661 O O . GLN A 1 85 ? -2.627 -24.344 -11.672 1 90.88 85 GLN A O 1
ATOM 666 N N . GLY A 1 86 ? -2.346 -23.156 -13.57 1 89.19 86 GLY A N 1
ATOM 667 C CA . GLY A 1 86 ? -3.615 -22.469 -13.383 1 89.19 86 GLY A CA 1
ATOM 668 C C . GLY A 1 86 ? -3.598 -21.484 -12.234 1 89.19 86 GLY A C 1
ATOM 669 O O . GLY A 1 86 ? -2.797 -20.547 -12.227 1 89.19 86 GLY A O 1
ATOM 670 N N . LEU A 1 87 ? -4.43 -21.672 -11.32 1 93.44 87 LEU A N 1
ATOM 671 C CA . LEU A 1 87 ? -4.48 -20.797 -10.164 1 93.44 87 LEU A CA 1
ATOM 672 C C . LEU A 1 87 ? -3.781 -21.422 -8.961 1 93.44 87 LEU A C 1
ATOM 674 O O . LEU A 1 87 ? -3.641 -20.781 -7.914 1 93.44 87 LEU A O 1
ATOM 678 N N . ASP A 1 88 ? -3.303 -22.625 -9.188 1 91.25 88 ASP A N 1
ATOM 679 C CA . ASP A 1 88 ? -2.609 -23.328 -8.102 1 91.25 88 ASP A CA 1
ATOM 680 C C . ASP A 1 88 ? -1.117 -23 -8.109 1 91.25 88 ASP A C 1
ATOM 682 O O . ASP A 1 88 ? -0.476 -23.016 -9.164 1 91.25 88 ASP A O 1
ATOM 686 N N . ILE A 1 89 ? -0.649 -22.703 -7.027 1 91.5 89 ILE A N 1
ATOM 687 C CA . ILE A 1 89 ? 0.771 -22.422 -6.852 1 91.5 89 ILE A CA 1
ATOM 688 C C . ILE A 1 89 ? 1.416 -23.531 -6.023 1 91.5 89 ILE A C 1
ATOM 690 O O . ILE A 1 89 ? 0.982 -23.812 -4.906 1 91.5 89 ILE A O 1
ATOM 694 N N . GLU A 1 90 ? 2.375 -24.203 -6.547 1 88.25 90 GLU A N 1
ATOM 695 C CA . GLU A 1 90 ? 3.182 -25.188 -5.84 1 88.25 90 GLU A CA 1
ATOM 696 C C . GLU A 1 90 ? 4.527 -24.609 -5.418 1 88.25 90 GLU A C 1
ATOM 698 O O . GLU A 1 90 ? 5.23 -24 -6.234 1 88.25 90 GLU A O 1
ATOM 703 N N . VAL A 1 91 ? 4.73 -24.688 -4.121 1 86.38 91 VAL A N 1
ATOM 704 C CA . VAL A 1 91 ? 5.988 -24.172 -3.596 1 86.38 91 VAL A CA 1
ATOM 705 C C . VAL A 1 91 ? 6.926 -25.328 -3.26 1 86.38 91 VAL A C 1
ATOM 707 O O . VAL A 1 91 ? 6.535 -26.266 -2.58 1 86.38 91 VAL A O 1
ATOM 710 N N . ASP A 1 92 ? 8.039 -25.203 -3.85 1 77.19 92 ASP A N 1
ATOM 711 C CA . ASP A 1 92 ? 9.086 -26.172 -3.537 1 77.19 92 ASP A CA 1
ATOM 712 C C . ASP A 1 92 ? 10.055 -25.625 -2.492 1 77.19 92 ASP A C 1
ATOM 714 O O . ASP A 1 92 ? 10.766 -24.656 -2.75 1 77.19 92 ASP A O 1
ATOM 718 N N . GLY A 1 93 ? 9.734 -25.844 -1.197 1 60.66 93 GLY A N 1
ATOM 719 C CA . GLY A 1 93 ? 10.602 -25.375 -0.124 1 60.66 93 GLY A CA 1
ATOM 720 C C . GLY A 1 93 ? 12.062 -25.734 -0.34 1 60.66 93 GLY A C 1
ATOM 721 O O . GLY A 1 93 ? 12.375 -26.812 -0.823 1 60.66 93 GLY A O 1
ATOM 722 N N . ASN A 1 94 ? 12.75 -24.812 -0.821 1 58.59 94 ASN A N 1
ATOM 723 C CA . ASN A 1 94 ? 14.164 -25.172 -0.804 1 58.59 94 ASN A CA 1
ATOM 724 C C . ASN A 1 94 ? 14.758 -25.062 0.599 1 58.59 94 ASN A C 1
ATOM 726 O O . ASN A 1 94 ? 14.281 -24.281 1.419 1 58.59 94 ASN A O 1
ATOM 730 N N . HIS A 1 95 ? 15.414 -26.125 0.98 1 53.19 95 HIS A N 1
ATOM 731 C CA . HIS A 1 95 ? 16.094 -26.453 2.234 1 53.19 95 HIS A CA 1
ATOM 732 C C . HIS A 1 95 ? 16.859 -25.25 2.766 1 53.19 95 HIS A C 1
ATOM 734 O O . HIS A 1 95 ? 17.641 -25.375 3.717 1 53.19 95 HIS A O 1
ATOM 740 N N . GLY A 1 96 ? 16.562 -24.016 2.182 1 52.62 96 GLY A N 1
ATOM 741 C CA . GLY A 1 96 ? 17.375 -23 2.848 1 52.62 96 GLY A CA 1
ATOM 742 C C . GLY A 1 96 ? 16.594 -22.172 3.848 1 52.62 96 GLY A C 1
ATOM 743 O O . GLY A 1 96 ? 15.461 -22.531 4.207 1 52.62 96 GLY A O 1
ATOM 744 N N . MET A 1 97 ? 17.125 -21.234 4.629 1 54.09 97 MET A N 1
ATOM 745 C CA . MET A 1 97 ? 16.719 -20.406 5.766 1 54.09 97 MET A CA 1
ATOM 746 C C . MET A 1 97 ? 15.359 -19.75 5.508 1 54.09 97 MET A C 1
ATOM 748 O O . MET A 1 97 ? 14.617 -19.469 6.449 1 54.09 97 MET A O 1
ATOM 752 N N . CYS A 1 98 ? 15.102 -19.375 4.344 1 57.88 98 CYS A N 1
ATOM 753 C CA . CYS A 1 98 ? 13.898 -18.578 4.16 1 57.88 98 CYS A CA 1
ATOM 754 C C . CYS A 1 98 ? 12.875 -19.312 3.297 1 57.88 98 CYS A C 1
ATOM 756 O O . CYS A 1 98 ? 12.727 -19 2.111 1 57.88 98 CYS A O 1
ATOM 758 N N . GLU A 1 99 ? 12.453 -20.453 3.904 1 66.88 99 GLU A N 1
ATOM 759 C CA . GLU A 1 99 ? 11.578 -21.297 3.096 1 66.88 99 GLU A CA 1
ATOM 760 C C . GLU A 1 99 ? 10.148 -20.781 3.109 1 66.88 99 GLU A C 1
ATOM 762 O O . GLU A 1 99 ? 9.547 -20.625 4.176 1 66.88 99 GLU A O 1
ATOM 767 N N . LEU A 1 100 ? 9.719 -20.25 2.027 1 78.25 100 LEU A N 1
ATOM 768 C CA . LEU A 1 100 ? 8.312 -19.922 1.828 1 78.25 100 LEU A CA 1
ATOM 769 C C . LEU A 1 100 ? 7.457 -21.172 1.79 1 78.25 100 LEU A C 1
ATOM 771 O O . LEU A 1 100 ? 7.758 -22.109 1.044 1 78.25 100 LEU A O 1
ATOM 775 N N . LYS A 1 101 ? 6.559 -21.297 2.689 1 79 101 LYS A N 1
ATOM 776 C CA . LYS A 1 101 ? 5.688 -22.453 2.785 1 79 101 LYS A CA 1
ATOM 777 C C . LYS A 1 101 ? 4.586 -22.406 1.73 1 79 101 LYS A C 1
ATOM 779 O O . LYS A 1 101 ? 4.098 -23.453 1.282 1 79 101 LYS A O 1
ATOM 784 N N . GLY A 1 102 ? 4.172 -21.156 1.469 1 88.31 102 GLY A N 1
ATOM 785 C CA . GLY A 1 102 ? 3.078 -21.031 0.521 1 88.31 102 GLY A CA 1
ATOM 786 C C . GLY A 1 102 ? 2.898 -19.625 -0.002 1 88.31 102 GLY A C 1
ATOM 787 O O . GLY A 1 102 ? 3.359 -18.672 0.617 1 88.31 102 GLY A O 1
ATOM 788 N N . ILE A 1 103 ? 2.412 -19.594 -1.177 1 91.31 103 ILE A N 1
ATOM 789 C CA . ILE A 1 103 ? 2.021 -18.328 -1.788 1 91.31 103 ILE A CA 1
ATOM 790 C C . ILE A 1 103 ? 0.521 -18.328 -2.07 1 91.31 103 ILE A C 1
ATOM 792 O O . ILE A 1 103 ? 0.001 -19.266 -2.688 1 91.31 103 ILE A O 1
ATOM 796 N N . SER A 1 104 ? -0.095 -17.344 -1.493 1 94.25 104 SER A N 1
ATOM 797 C CA . SER A 1 104 ? -1.513 -17.156 -1.774 1 94.25 104 SER A CA 1
ATOM 798 C C . SER A 1 104 ? -1.751 -15.844 -2.518 1 94.25 104 SER A C 1
ATOM 800 O O . SER A 1 104 ? -1.135 -14.82 -2.203 1 94.25 104 SER A O 1
ATOM 802 N N . VAL A 1 105 ? -2.629 -15.961 -3.51 1 95.62 105 VAL A N 1
ATOM 803 C CA . VAL A 1 105 ? -2.994 -14.758 -4.25 1 95.62 105 VAL A CA 1
ATOM 804 C C . VAL A 1 105 ? -4.508 -14.555 -4.188 1 95.62 105 VAL A C 1
ATOM 806 O O . VAL A 1 105 ? -5.262 -15.234 -4.883 1 95.62 105 VAL A O 1
ATOM 809 N N . VAL A 1 106 ? -4.906 -13.555 -3.43 1 95.38 106 VAL A N 1
ATOM 810 C CA . VAL A 1 106 ? -6.316 -13.242 -3.217 1 95.38 106 VAL A CA 1
ATOM 811 C C . VAL A 1 106 ? -6.828 -12.375 -4.363 1 95.38 106 VAL A C 1
ATOM 813 O O . VAL A 1 106 ? -6.238 -11.336 -4.676 1 95.38 106 VAL A O 1
ATOM 816 N N . GLY A 1 107 ? -7.91 -12.828 -5 1 95 107 GLY A N 1
ATOM 817 C CA . GLY A 1 107 ? -8.5 -12.102 -6.113 1 95 107 GLY A CA 1
ATOM 818 C C . GLY A 1 107 ? -8.016 -12.594 -7.465 1 95 107 GLY A C 1
ATOM 819 O O . GLY A 1 107 ? -8.484 -12.133 -8.508 1 95 107 GLY A O 1
ATOM 820 N N . ALA A 1 108 ? -7.176 -13.531 -7.496 1 95.69 108 ALA A N 1
ATOM 821 C CA . ALA A 1 108 ? -6.57 -14.008 -8.734 1 95.69 108 ALA A CA 1
ATOM 822 C C . ALA A 1 108 ? -7.621 -14.602 -9.672 1 95.69 108 ALA A C 1
ATOM 824 O O . ALA A 1 108 ? -7.512 -14.484 -10.891 1 95.69 108 ALA A O 1
ATOM 825 N N . GLU A 1 109 ? -8.57 -15.188 -9.102 1 94.81 109 GLU A N 1
ATOM 826 C CA . GLU A 1 109 ? -9.594 -15.852 -9.906 1 94.81 109 GLU A CA 1
ATOM 827 C C . GLU A 1 109 ? -10.336 -14.852 -10.781 1 94.81 109 GLU A C 1
ATOM 829 O O . GLU A 1 109 ? -10.844 -15.203 -11.852 1 94.81 109 GLU A O 1
ATOM 834 N N . PHE A 1 110 ? -10.383 -13.633 -10.422 1 94.06 110 PHE A N 1
ATOM 835 C CA . PHE A 1 110 ? -11.117 -12.609 -11.148 1 94.06 110 PHE A CA 1
ATOM 836 C C . PHE A 1 110 ? -10.281 -12.062 -12.297 1 94.06 110 PHE A C 1
ATOM 838 O O . PHE A 1 110 ? -10.812 -11.461 -13.234 1 94.06 110 PHE A O 1
ATOM 845 N N . LEU A 1 111 ? -9.023 -12.289 -12.25 1 94.56 111 LEU A N 1
ATOM 846 C CA . LEU A 1 111 ? -8.164 -11.742 -13.297 1 94.56 111 LEU A CA 1
ATOM 847 C C . LEU A 1 111 ? -7.574 -12.859 -14.156 1 94.56 111 LEU A C 1
ATOM 849 O O . LEU A 1 111 ? -7.371 -12.68 -15.359 1 94.56 111 LEU A O 1
ATOM 853 N N . TYR A 1 112 ? -7.332 -13.945 -13.516 1 94.31 112 TYR A N 1
ATOM 854 C CA . TYR A 1 112 ? -6.574 -14.977 -14.219 1 94.31 112 TYR A CA 1
ATOM 855 C C . TYR A 1 112 ? -7.367 -16.281 -14.297 1 94.31 112 TYR A C 1
ATOM 857 O O . TYR A 1 112 ? -6.91 -17.25 -14.883 1 94.31 112 TYR A O 1
ATOM 865 N N . GLY A 1 113 ? -8.445 -16.234 -13.719 1 91.12 113 GLY A N 1
ATOM 866 C CA . GLY A 1 113 ? -9.266 -17.422 -13.773 1 91.12 113 GLY A CA 1
ATOM 867 C C . GLY A 1 113 ? -9.984 -17.594 -15.102 1 91.12 113 GLY A C 1
ATOM 868 O O . GLY A 1 113 ? -10.016 -16.672 -15.914 1 91.12 113 GLY A O 1
ATOM 869 N N . PRO A 1 114 ? -10.445 -18.812 -15.32 1 84.56 114 PRO A N 1
ATOM 870 C CA . PRO A 1 114 ? -11.125 -19.109 -16.578 1 84.56 114 PRO A CA 1
ATOM 871 C C . PRO A 1 114 ? -12.297 -18.172 -16.859 1 84.56 114 PRO A C 1
ATOM 873 O O . PRO A 1 114 ? -12.602 -17.891 -18.016 1 84.56 114 PRO A O 1
ATOM 876 N N . ASN A 1 115 ? -12.914 -17.672 -15.844 1 74.5 115 ASN A N 1
ATOM 877 C CA . ASN A 1 115 ? -14.055 -16.781 -16.016 1 74.5 115 ASN A CA 1
ATOM 878 C C . ASN A 1 115 ? -13.648 -15.32 -15.953 1 74.5 115 ASN A C 1
ATOM 880 O O . ASN A 1 115 ? -14.5 -14.43 -15.875 1 74.5 115 ASN A O 1
ATOM 884 N N . ALA A 1 116 ? -12.398 -15.094 -15.688 1 67.88 116 ALA A N 1
ATOM 885 C CA . ALA A 1 116 ? -11.914 -13.719 -15.594 1 67.88 116 ALA A CA 1
ATOM 886 C C . ALA A 1 116 ? -12.18 -12.953 -16.891 1 67.88 116 ALA A C 1
ATOM 888 O O . ALA A 1 116 ? -12.352 -11.734 -16.875 1 67.88 116 ALA A O 1
ATOM 889 N N . ALA A 1 117 ? -12.18 -13.578 -17.922 1 53.28 117 ALA A N 1
ATOM 890 C CA . ALA A 1 117 ? -12.516 -12.953 -19.203 1 53.28 117 ALA A CA 1
ATOM 891 C C . ALA A 1 117 ? -13.93 -12.383 -19.172 1 53.28 117 ALA A C 1
ATOM 893 O O . ALA A 1 117 ? -14.219 -11.391 -19.859 1 53.28 117 ALA A O 1
ATOM 894 N N . LEU A 1 118 ? -14.758 -13.023 -18.438 1 45.09 118 LEU A N 1
ATOM 895 C CA . LEU A 1 118 ? -16.172 -12.68 -18.578 1 45.09 118 LEU A CA 1
ATOM 896 C C . LEU A 1 118 ? -16.516 -11.461 -17.719 1 45.09 118 LEU A C 1
ATOM 898 O O . LEU A 1 118 ? -17.562 -10.852 -17.906 1 45.09 118 LEU A O 1
ATOM 902 N N . ALA A 1 119 ? -15.789 -11.398 -16.688 1 39.81 119 ALA A N 1
ATOM 903 C CA . ALA A 1 119 ? -16.156 -10.234 -15.875 1 39.81 119 ALA A CA 1
ATOM 904 C C . ALA A 1 119 ? -15.602 -8.945 -16.484 1 39.81 119 ALA A C 1
ATOM 906 O O . ALA A 1 119 ? -15.719 -7.875 -15.883 1 39.81 119 ALA A O 1
ATOM 907 N N . ALA A 1 120 ? -14.766 -8.992 -17.453 1 33.91 120 ALA A N 1
ATOM 908 C CA . ALA A 1 120 ? -14.422 -7.754 -18.156 1 33.91 120 ALA A CA 1
ATOM 909 C C . ALA A 1 120 ? -15.609 -7.242 -18.969 1 33.91 120 ALA A C 1
ATOM 911 O O . ALA A 1 120 ? -16.406 -8.031 -19.469 1 33.91 120 ALA A O 1
ATOM 912 N N . MET B 1 1 ? 48.844 22.125 -3.131 1 27.86 1 MET B N 1
ATOM 913 C CA . MET B 1 1 ? 48.156 20.938 -2.654 1 27.86 1 MET B CA 1
ATOM 914 C C . MET B 1 1 ? 46.656 21.109 -2.777 1 27.86 1 MET B C 1
ATOM 916 O O . MET B 1 1 ? 46.031 21.859 -2.025 1 27.86 1 MET B O 1
ATOM 920 N N . THR B 1 2 ? 45.969 21.125 -4.035 1 26.75 2 THR B N 1
ATOM 921 C CA . THR B 1 2 ? 44.719 21.609 -4.574 1 26.75 2 THR B CA 1
ATOM 922 C C . THR B 1 2 ? 43.562 20.688 -4.184 1 26.75 2 THR B C 1
ATOM 924 O O . THR B 1 2 ? 43.562 19.516 -4.539 1 26.75 2 THR B O 1
ATOM 927 N N . TYR B 1 3 ? 42.906 20.891 -2.951 1 27.16 3 TYR B N 1
ATOM 928 C CA . TYR B 1 3 ? 41.75 20.203 -2.406 1 27.16 3 TYR B CA 1
ATOM 929 C C . TYR B 1 3 ? 40.562 20.219 -3.393 1 27.16 3 TYR B C 1
ATOM 931 O O . TYR B 1 3 ? 40.156 21.297 -3.834 1 27.16 3 TYR B O 1
ATOM 939 N N . HIS B 1 4 ? 40.406 19.266 -4.379 1 26.12 4 HIS B N 1
ATOM 940 C CA . HIS B 1 4 ? 39.281 19.109 -5.289 1 26.12 4 HIS B CA 1
ATOM 941 C C . HIS B 1 4 ? 37.938 19 -4.527 1 26.12 4 HIS B C 1
ATOM 943 O O . HIS B 1 4 ? 37.844 18.188 -3.604 1 26.12 4 HIS B O 1
ATOM 949 N N . SER B 1 5 ? 37.156 20.062 -4.402 1 27.59 5 SER B N 1
ATOM 950 C CA . SER B 1 5 ? 35.781 20.219 -3.922 1 27.59 5 SER B CA 1
ATOM 951 C C . SER B 1 5 ? 34.844 19.188 -4.555 1 27.59 5 SER B C 1
ATOM 953 O O . SER B 1 5 ? 34.688 19.156 -5.777 1 27.59 5 SER B O 1
ATOM 955 N N . THR B 1 6 ? 35 17.938 -4.211 1 31.64 6 THR B N 1
ATOM 956 C CA . THR B 1 6 ? 34.125 16.875 -4.723 1 31.64 6 THR B CA 1
ATOM 957 C C . THR B 1 6 ? 32.688 17.312 -4.715 1 31.64 6 THR B C 1
ATOM 959 O O . THR B 1 6 ? 32.188 17.828 -3.707 1 31.64 6 THR B O 1
ATOM 962 N N . THR B 1 7 ? 32.125 17.781 -5.844 1 31.77 7 THR B N 1
ATOM 963 C CA . THR B 1 7 ? 30.75 18.031 -6.312 1 31.77 7 THR B CA 1
ATOM 964 C C . THR B 1 7 ? 29.781 17.047 -5.676 1 31.77 7 THR B C 1
ATOM 966 O O . THR B 1 7 ? 29.891 15.836 -5.848 1 31.77 7 THR B O 1
ATOM 969 N N . GLY B 1 8 ? 29.359 17.328 -4.453 1 32.28 8 GLY B N 1
ATOM 970 C CA . GLY B 1 8 ? 28.312 16.672 -3.697 1 32.28 8 GLY B CA 1
ATOM 971 C C . GLY B 1 8 ? 27.172 16.172 -4.566 1 32.28 8 GLY B C 1
ATOM 972 O O . GLY B 1 8 ? 26.875 16.766 -5.605 1 32.28 8 GLY B O 1
ATOM 973 N N . SER B 1 9 ? 27.094 14.992 -4.844 1 36.81 9 SER B N 1
ATOM 974 C CA . SER B 1 9 ? 25.984 14.352 -5.535 1 36.81 9 SER B CA 1
ATOM 975 C C . SER B 1 9 ? 24.672 15.086 -5.262 1 36.81 9 SER B C 1
ATOM 977 O O . SER B 1 9 ? 24.391 15.469 -4.125 1 36.81 9 SER B O 1
ATOM 979 N N . PRO B 1 10 ? 24.062 15.938 -6.195 1 37.16 10 PRO B N 1
ATOM 980 C CA . PRO B 1 10 ? 22.766 16.609 -5.992 1 37.16 10 PRO B CA 1
ATOM 981 C C . PRO B 1 10 ? 21.828 15.828 -5.074 1 37.16 10 PRO B C 1
ATOM 983 O O . PRO B 1 10 ? 21.562 14.648 -5.324 1 37.16 10 PRO B O 1
ATOM 986 N N . HIS B 1 11 ? 21.922 16.016 -3.805 1 41.72 11 HIS B N 1
ATOM 987 C CA . HIS B 1 11 ? 20.922 15.602 -2.824 1 41.72 11 HIS B CA 1
ATOM 988 C C . HIS B 1 11 ? 19.516 15.82 -3.35 1 41.72 11 HIS B C 1
ATOM 990 O O . HIS B 1 11 ? 19.062 16.969 -3.477 1 41.72 11 HIS B O 1
ATOM 996 N N . MET B 1 12 ? 19.125 15.312 -4.41 1 42.53 12 MET B N 1
ATOM 997 C CA . MET B 1 12 ? 17.75 15.484 -4.898 1 42.53 12 MET B CA 1
ATOM 998 C C . MET B 1 12 ? 16.781 15.641 -3.74 1 42.53 12 MET B C 1
ATOM 1000 O O . MET B 1 12 ? 16.844 14.891 -2.762 1 42.53 12 MET B O 1
ATOM 1004 N N . ALA B 1 13 ? 16.328 16.906 -3.496 1 50.28 13 ALA B N 1
ATOM 1005 C CA . ALA B 1 13 ? 15.297 17.297 -2.547 1 50.28 13 ALA B CA 1
ATOM 1006 C C . ALA B 1 13 ? 14.211 16.234 -2.445 1 50.28 13 ALA B C 1
ATOM 1008 O O . ALA B 1 13 ? 13.672 15.789 -3.461 1 50.28 13 ALA B O 1
ATOM 1009 N N . ASN B 1 14 ? 14.102 15.375 -1.312 1 74.81 14 ASN B N 1
ATOM 1010 C CA . ASN B 1 14 ? 13.141 14.289 -1.136 1 74.81 14 ASN B CA 1
ATOM 1011 C C . ASN B 1 14 ? 11.836 14.789 -0.526 1 74.81 14 ASN B C 1
ATOM 1013 O O . ASN B 1 14 ? 11.844 15.695 0.307 1 74.81 14 ASN B O 1
ATOM 1017 N N . SER B 1 15 ? 10.758 14.836 -1.273 1 85.19 15 SER B N 1
ATOM 1018 C CA . SER B 1 15 ? 9.43 15.133 -0.752 1 85.19 15 SER B CA 1
ATOM 1019 C C . SER B 1 15 ? 8.68 13.852 -0.385 1 85.19 15 SER B C 1
ATOM 1021 O O . SER B 1 15 ? 8.727 12.867 -1.127 1 85.19 15 SER B O 1
ATOM 1023 N N . LEU B 1 16 ? 8.148 13.961 0.864 1 91.88 16 LEU B N 1
ATOM 1024 C CA . LEU B 1 16 ? 7.293 12.867 1.312 1 91.88 16 LEU B CA 1
ATOM 1025 C C . LEU B 1 16 ? 5.828 13.172 1.006 1 91.88 16 LEU B C 1
ATOM 1027 O O . LEU B 1 16 ? 5.316 14.227 1.377 1 91.88 16 LEU B O 1
ATOM 1031 N N . THR B 1 17 ? 5.184 12.336 0.265 1 93.44 17 THR B N 1
ATOM 1032 C CA . THR B 1 17 ? 3.758 12.438 -0.022 1 93.44 17 THR B CA 1
ATOM 1033 C C . THR B 1 17 ? 2.984 11.328 0.675 1 93.44 17 THR B C 1
ATOM 1035 O O . THR B 1 17 ? 3.281 10.148 0.486 1 93.44 17 THR B O 1
ATOM 1038 N N . ILE B 1 18 ? 2.033 11.703 1.495 1 95.69 18 ILE B N 1
ATOM 1039 C CA . ILE B 1 18 ? 1.125 10.773 2.162 1 95.69 18 ILE B CA 1
ATOM 1040 C C . ILE B 1 18 ? -0.261 10.867 1.529 1 95.69 18 ILE B C 1
ATOM 1042 O O . ILE B 1 18 ? -0.815 11.961 1.388 1 95.69 18 ILE B O 1
ATOM 1046 N N . ILE B 1 19 ? -0.817 9.758 1.127 1 95.94 19 ILE B N 1
ATOM 1047 C CA . ILE B 1 19 ? -2.125 9.719 0.483 1 95.94 19 ILE B CA 1
ATOM 1048 C C . ILE B 1 19 ? -3.094 8.898 1.332 1 95.94 19 ILE B C 1
ATOM 1050 O O . ILE B 1 19 ? -2.904 7.691 1.514 1 95.94 19 ILE B O 1
ATOM 1054 N N . LEU B 1 20 ? -4.059 9.484 1.833 1 97.5 20 LEU B N 1
ATOM 1055 C CA . LEU B 1 20 ? -5.125 8.734 2.486 1 97.5 20 LEU B CA 1
ATOM 1056 C C . LEU B 1 20 ? -5.891 7.887 1.476 1 97.5 20 LEU B C 1
ATOM 1058 O O . LEU B 1 20 ? -6.426 8.414 0.495 1 97.5 20 LEU B O 1
ATOM 1062 N N . THR B 1 21 ? -5.93 6.613 1.795 1 96.94 21 THR B N 1
ATOM 1063 C CA . THR B 1 21 ? -6.305 5.676 0.742 1 96.94 21 THR B CA 1
ATOM 1064 C C . THR B 1 21 ? -7.285 4.633 1.27 1 96.94 21 THR B C 1
ATOM 1066 O O . THR B 1 21 ? -7.113 4.113 2.375 1 96.94 21 THR B O 1
ATOM 1069 N N . GLU B 1 22 ? -8.305 4.359 0.463 1 97 22 GLU B N 1
ATOM 1070 C CA . GLU B 1 22 ? -9.133 3.168 0.639 1 97 22 GLU B CA 1
ATOM 1071 C C . GLU B 1 22 ? -8.586 1.996 -0.173 1 97 22 GLU B C 1
ATOM 1073 O O . GLU B 1 22 ? -8.289 2.143 -1.359 1 97 22 GLU B O 1
ATOM 1078 N N . PHE B 1 23 ? -8.43 0.906 0.512 1 96.19 23 PHE B N 1
ATOM 1079 C CA . PHE B 1 23 ? -7.984 -0.339 -0.1 1 96.19 23 PHE B CA 1
ATOM 1080 C C . PHE B 1 23 ? -9.148 -1.299 -0.298 1 96.19 23 PHE B C 1
ATOM 1082 O O . PHE B 1 23 ? -9.812 -1.684 0.667 1 96.19 23 PHE B O 1
ATOM 1089 N N . LYS B 1 24 ? -9.398 -1.65 -1.474 1 96.44 24 LYS B N 1
ATOM 1090 C CA . LYS B 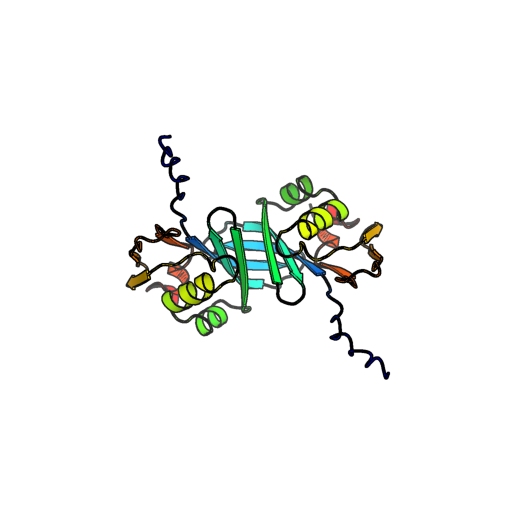1 24 ? -10.461 -2.615 -1.753 1 96.44 24 LYS B CA 1
ATOM 1091 C C . LYS B 1 24 ? -9.906 -3.865 -2.428 1 96.44 24 LYS B C 1
ATOM 1093 O O . LYS B 1 24 ? -9.273 -3.777 -3.484 1 96.44 24 LYS B O 1
ATO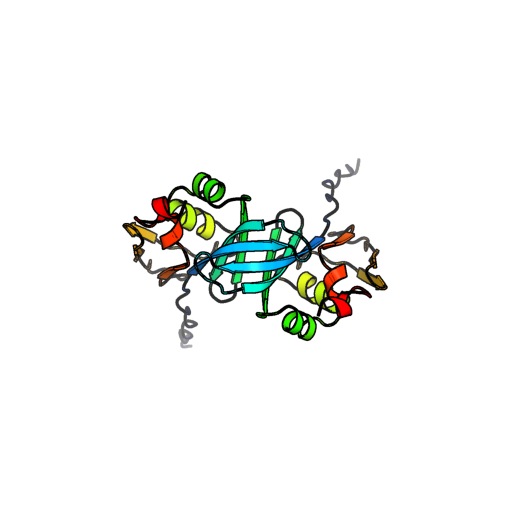M 1098 N N . THR B 1 25 ? -10.164 -5.004 -1.797 1 94.25 25 THR B N 1
ATOM 1099 C CA . THR B 1 25 ? -9.742 -6.277 -2.373 1 94.25 25 THR B CA 1
ATOM 1100 C C . THR B 1 25 ? -10.609 -6.633 -3.58 1 94.25 25 THR B C 1
ATOM 1102 O O . THR B 1 25 ? -11.836 -6.566 -3.51 1 94.25 25 THR B O 1
ATOM 1105 N N . LEU B 1 26 ? -9.953 -7.008 -4.656 1 95.06 26 LEU B N 1
ATOM 1106 C CA . LEU B 1 26 ? -10.688 -7.379 -5.863 1 95.06 26 LEU B CA 1
ATOM 1107 C C . LEU B 1 26 ? -11.609 -8.555 -5.594 1 95.06 26 LEU B C 1
ATOM 1109 O O . LEU B 1 26 ? -11.203 -9.547 -4.984 1 95.06 26 LEU B O 1
ATOM 1113 N N . GLY B 1 27 ? -12.844 -8.367 -6.074 1 91.06 27 GLY B N 1
ATOM 1114 C CA . GLY B 1 27 ? -13.812 -9.445 -5.961 1 91.06 27 GLY B CA 1
ATOM 1115 C C . GLY B 1 27 ? -14.578 -9.43 -4.652 1 91.06 27 GLY B C 1
ATOM 1116 O O . GLY B 1 27 ? -15.422 -10.297 -4.41 1 91.06 27 GLY B O 1
ATOM 1117 N N . THR B 1 28 ? -14.203 -8.547 -3.768 1 91.62 28 THR B N 1
ATOM 1118 C CA . THR B 1 28 ? -14.906 -8.453 -2.492 1 91.62 28 THR B CA 1
ATOM 1119 C C . THR B 1 28 ? -15.453 -7.047 -2.275 1 91.62 28 THR B C 1
ATOM 1121 O O . THR B 1 28 ? -15.18 -6.141 -3.062 1 91.62 28 THR B O 1
ATOM 1124 N N . THR B 1 29 ? -16.266 -6.891 -1.25 1 89.56 29 THR B N 1
ATOM 1125 C CA . THR B 1 29 ? -16.75 -5.578 -0.831 1 89.56 29 THR B CA 1
ATOM 1126 C C . THR B 1 29 ? -15.938 -5.059 0.357 1 89.56 29 THR B C 1
ATOM 1128 O O . THR B 1 29 ? -16.219 -3.982 0.883 1 89.56 29 THR B O 1
ATOM 1131 N N . GLU B 1 30 ? -14.992 -5.836 0.67 1 88.94 30 GLU B N 1
ATOM 1132 C CA . GLU B 1 30 ? -14.188 -5.461 1.827 1 88.94 30 GLU B CA 1
ATOM 1133 C C . GLU B 1 30 ? -13.281 -4.273 1.51 1 88.94 30 GLU B C 1
ATOM 1135 O O . GLU B 1 30 ? -12.578 -4.277 0.5 1 88.94 30 GLU B O 1
ATOM 1140 N N . THR B 1 31 ? -13.414 -3.24 2.348 1 92.75 31 THR B N 1
ATOM 1141 C CA . THR B 1 31 ? -12.617 -2.027 2.203 1 92.75 31 THR B CA 1
ATOM 1142 C C . THR B 1 31 ? -11.875 -1.713 3.496 1 92.75 31 THR B C 1
ATOM 1144 O O . THR B 1 31 ? -12.414 -1.877 4.59 1 92.75 31 THR B O 1
ATOM 1147 N N . HIS B 1 32 ? -10.641 -1.354 3.338 1 95.94 32 HIS B N 1
ATOM 1148 C CA . HIS B 1 32 ? -9.852 -0.862 4.461 1 95.94 32 HIS B CA 1
ATOM 1149 C C . HIS B 1 32 ? -9.375 0.568 4.219 1 95.94 32 HIS B C 1
ATOM 1151 O O . HIS B 1 32 ? -9.086 0.947 3.082 1 95.94 32 HIS B O 1
ATOM 1157 N N . CYS B 1 33 ? -9.344 1.292 5.273 1 97.06 33 CYS B N 1
ATOM 1158 C CA . CYS B 1 33 ? -8.828 2.654 5.242 1 97.06 33 CYS B CA 1
ATOM 1159 C C . CYS B 1 33 ? -7.406 2.713 5.789 1 97.06 33 CYS B C 1
ATOM 1161 O O . CYS B 1 33 ? -7.086 2.045 6.773 1 97.06 33 CYS B O 1
ATOM 1163 N N . GLY B 1 34 ? -6.578 3.42 5.172 1 97.38 34 GLY B N 1
ATOM 1164 C CA . GLY B 1 34 ? -5.184 3.566 5.547 1 97.38 34 GLY B CA 1
ATOM 1165 C C . GLY B 1 34 ? -4.461 4.641 4.754 1 97.38 34 GLY B C 1
ATOM 1166 O O . GLY B 1 34 ? -5.051 5.668 4.414 1 97.38 34 GLY B O 1
ATOM 1167 N N . TYR B 1 35 ? -3.17 4.457 4.609 1 96.62 35 TYR B N 1
ATOM 1168 C CA . TYR B 1 35 ? -2.393 5.438 3.861 1 96.62 35 TYR B CA 1
ATOM 1169 C C . TYR B 1 35 ? -1.35 4.754 2.986 1 96.62 35 TYR B C 1
ATOM 1171 O O . TYR B 1 35 ? -0.988 3.602 3.225 1 96.62 35 TYR B O 1
ATOM 1179 N N . MET B 1 36 ? -1.012 5.445 2.01 1 94.56 36 MET B N 1
ATOM 1180 C CA . MET B 1 36 ? 0.207 5.223 1.237 1 94.56 36 MET B CA 1
ATOM 1181 C C . MET B 1 36 ? 1.18 6.387 1.408 1 94.56 36 MET B C 1
ATOM 1183 O O . MET B 1 36 ? 0.769 7.547 1.429 1 94.56 36 MET B O 1
ATOM 1187 N N . ALA B 1 37 ? 2.404 6.023 1.535 1 93.5 37 ALA B N 1
ATOM 1188 C CA . ALA B 1 37 ? 3.436 7.051 1.646 1 93.5 37 ALA B CA 1
ATOM 1189 C C . ALA B 1 37 ? 4.562 6.809 0.646 1 93.5 37 ALA B C 1
ATOM 1191 O O . ALA B 1 37 ? 4.996 5.668 0.455 1 93.5 37 ALA B O 1
ATOM 1192 N N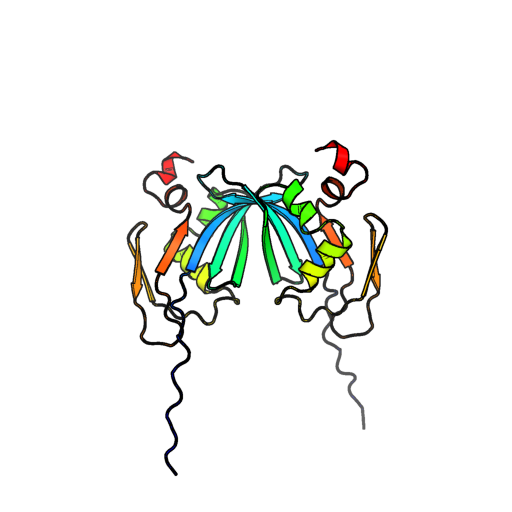 . MET B 1 38 ? 4.957 7.887 0.056 1 88.69 38 MET B N 1
ATOM 1193 C CA . MET B 1 38 ? 5.957 7.746 -1.001 1 88.69 38 MET B CA 1
ATOM 1194 C C . MET B 1 38 ? 7.043 8.805 -0.867 1 88.69 38 MET B C 1
ATOM 1196 O O . MET B 1 38 ? 6.746 9.977 -0.628 1 88.69 38 MET B O 1
ATOM 1200 N N . ASP B 1 39 ? 8.32 8.297 -0.993 1 84.88 39 ASP B N 1
ATOM 1201 C CA . ASP B 1 39 ? 9.492 9.164 -1.062 1 84.88 39 ASP B CA 1
ATOM 1202 C C . ASP B 1 39 ? 10.547 8.594 -2.016 1 84.88 39 ASP B C 1
ATOM 1204 O O . ASP B 1 39 ? 11.07 7.504 -1.785 1 84.88 39 ASP B O 1
ATOM 1208 N N . ASP B 1 40 ? 10.938 9.391 -3.049 1 75.69 40 ASP B N 1
ATOM 1209 C CA . ASP B 1 40 ? 12.031 9.078 -3.963 1 75.69 40 ASP B CA 1
ATOM 1210 C C . ASP B 1 40 ? 11.992 7.609 -4.379 1 75.69 40 ASP B C 1
ATOM 1212 O O . ASP B 1 40 ? 13 6.91 -4.293 1 75.69 40 ASP B O 1
ATOM 1216 N N . GLY B 1 41 ? 10.758 7.102 -4.668 1 70.81 41 GLY B N 1
ATOM 1217 C CA . GLY B 1 41 ? 10.656 5.773 -5.25 1 70.81 41 GLY B CA 1
ATOM 1218 C C . GLY B 1 41 ? 10.367 4.691 -4.227 1 70.81 41 GLY B C 1
ATOM 1219 O O . GLY B 1 41 ? 10.195 3.523 -4.582 1 70.81 41 GLY B O 1
ATOM 1220 N N . VAL B 1 42 ? 10.578 5.051 -3.008 1 75.88 42 VAL B N 1
ATOM 1221 C CA . VAL B 1 42 ? 10.195 4.078 -1.987 1 75.88 42 VAL B CA 1
ATOM 1222 C C . VAL B 1 42 ? 8.758 4.34 -1.542 1 75.88 42 VAL B C 1
ATOM 1224 O O . VAL B 1 42 ? 8.305 5.484 -1.535 1 75.88 42 VAL B O 1
ATOM 1227 N N . GLU B 1 43 ? 8.125 3.219 -1.199 1 82.88 43 GLU B N 1
ATOM 1228 C CA . GLU B 1 43 ? 6.727 3.342 -0.809 1 82.88 43 GLU B CA 1
ATOM 1229 C C . GLU B 1 43 ? 6.414 2.471 0.405 1 82.88 43 GLU B C 1
ATOM 1231 O O . GLU B 1 43 ? 7.039 1.426 0.604 1 82.88 43 GLU B O 1
ATOM 1236 N N . ALA B 1 44 ? 5.562 2.973 1.188 1 86.38 44 ALA B N 1
ATOM 1237 C CA . ALA B 1 44 ? 4.98 2.236 2.307 1 86.38 44 ALA B CA 1
ATOM 1238 C C . ALA B 1 44 ? 3.461 2.369 2.318 1 86.38 44 ALA B C 1
ATOM 1240 O O . ALA B 1 44 ? 2.912 3.35 1.812 1 86.38 44 ALA B O 1
ATOM 1241 N N . CYS B 1 45 ? 2.9 1.312 2.793 1 91.62 45 CYS B N 1
ATOM 1242 C CA . CYS B 1 45 ? 1.454 1.371 2.973 1 91.62 45 CYS B CA 1
ATOM 1243 C C . CYS B 1 45 ? 1.038 0.693 4.273 1 91.62 45 CYS B C 1
ATOM 1245 O O . CYS B 1 45 ? 1.775 -0.136 4.809 1 91.62 45 CYS B O 1
ATOM 1247 N N . CYS B 1 46 ? -0.113 1.113 4.73 1 93.31 46 CYS B N 1
ATOM 1248 C CA . CYS B 1 46 ? -0.641 0.52 5.953 1 93.31 46 CYS B CA 1
ATOM 1249 C C . CYS B 1 46 ? -2.164 0.566 5.965 1 93.31 46 CYS B C 1
ATOM 1251 O O . CYS B 1 46 ? -2.758 1.632 5.793 1 93.31 46 CYS B O 1
ATOM 1253 N N . ARG B 1 47 ? -2.729 -0.641 6.027 1 93.5 47 ARG B N 1
ATOM 1254 C CA . ARG B 1 47 ? -4.156 -0.725 6.312 1 93.5 47 ARG B CA 1
ATOM 1255 C C . ARG B 1 47 ? -4.43 -0.565 7.805 1 93.5 47 ARG B C 1
ATOM 1257 O O . ARG B 1 47 ? -3.92 -1.338 8.617 1 93.5 47 ARG B O 1
ATOM 1264 N N . VAL B 1 48 ? -5.23 0.397 8.133 1 95.25 48 VAL B N 1
ATOM 1265 C CA . VAL B 1 48 ? -5.316 0.785 9.539 1 95.25 48 VAL B CA 1
ATOM 1266 C C . VAL B 1 48 ? -6.645 0.305 10.125 1 95.25 48 VAL B C 1
ATOM 1268 O O . VAL B 1 48 ? -6.68 -0.233 11.234 1 95.25 48 VAL B O 1
ATOM 1271 N N . SER B 1 49 ? -7.727 0.486 9.336 1 95.88 49 SER B N 1
ATOM 1272 C CA . SER B 1 49 ? -9.07 0.222 9.844 1 95.88 49 SER B CA 1
ATOM 1273 C C . SER B 1 49 ? -10.047 -0.036 8.703 1 95.88 49 SER B C 1
ATOM 1275 O O . SER B 1 49 ? -9.75 0.244 7.543 1 95.88 49 SER B O 1
ATOM 1277 N N . ASP B 1 50 ? -11.242 -0.482 9.094 1 95.38 50 ASP B N 1
ATOM 1278 C CA . ASP B 1 50 ? -12.273 -0.71 8.086 1 95.38 50 ASP B CA 1
ATOM 1279 C C . ASP B 1 50 ? -13.062 0.568 7.812 1 95.38 50 ASP B C 1
ATOM 1281 O O . ASP B 1 50 ? -13.836 0.631 6.852 1 95.38 50 ASP B O 1
ATOM 1285 N N . THR B 1 51 ? -12.914 1.591 8.703 1 95.62 51 THR B N 1
ATOM 1286 C CA . THR B 1 51 ? -13.617 2.855 8.516 1 95.62 51 THR B CA 1
ATOM 1287 C C . THR B 1 51 ? -12.672 4.035 8.734 1 95.62 51 THR B C 1
ATOM 1289 O O . THR B 1 51 ? -11.664 3.91 9.43 1 95.62 51 THR B O 1
ATOM 1292 N N . TRP B 1 52 ? -13.031 5.133 8.227 1 95.56 52 TRP B N 1
ATOM 1293 C CA . TRP B 1 52 ? -12.242 6.34 8.438 1 95.56 52 TRP B CA 1
ATOM 1294 C C . TRP B 1 52 ? -12.359 6.832 9.875 1 95.56 52 TRP B C 1
ATOM 1296 O O . TRP B 1 52 ? -11.422 7.43 10.414 1 95.56 52 TRP B O 1
ATOM 1306 N N . GLU B 1 53 ? -13.516 6.543 10.484 1 94.75 53 GLU B N 1
ATOM 1307 C CA . GLU B 1 53 ? -13.633 6.84 11.914 1 94.75 53 GLU B CA 1
ATOM 1308 C C . GLU B 1 53 ? -12.609 6.051 12.719 1 94.75 53 GLU B C 1
ATOM 1310 O O . GLU B 1 53 ? -11.969 6.594 13.625 1 94.75 53 GLU B O 1
ATOM 1315 N N . GLY B 1 54 ? -12.508 4.82 12.453 1 96.31 54 GLY B N 1
ATOM 1316 C CA . GLY B 1 54 ? -11.484 4.012 13.094 1 96.31 54 GLY B CA 1
ATOM 1317 C C . GLY B 1 54 ? -10.078 4.492 12.805 1 96.31 54 GLY B C 1
ATOM 1318 O O . GLY B 1 54 ? -9.234 4.527 13.703 1 96.31 54 GLY B O 1
ATOM 1319 N N . PHE B 1 55 ? -9.852 4.863 11.633 1 96.94 55 PHE B N 1
ATOM 1320 C CA . PHE B 1 55 ? -8.57 5.441 11.25 1 96.94 55 PHE B CA 1
ATOM 1321 C C . PHE B 1 55 ? -8.234 6.641 12.125 1 96.94 55 PHE B C 1
ATOM 1323 O O . PHE B 1 55 ? -7.133 6.727 12.672 1 96.94 55 PHE B O 1
ATOM 1330 N N . LYS B 1 56 ? -9.148 7.535 12.242 1 95.69 56 LYS B N 1
ATOM 1331 C CA . LYS B 1 56 ? -8.945 8.766 13.008 1 95.69 56 LYS B CA 1
ATOM 1332 C C . LYS B 1 56 ? -8.742 8.469 14.484 1 95.69 56 LYS B C 1
ATOM 1334 O O . LYS B 1 56 ? -8.039 9.203 15.18 1 95.69 56 LYS B O 1
ATOM 1339 N N . ARG B 1 57 ? -9.305 7.398 14.922 1 96.12 57 ARG B N 1
ATOM 1340 C CA . ARG B 1 57 ? -9.07 7.012 16.312 1 96.12 57 ARG B CA 1
ATOM 1341 C C . ARG B 1 57 ? -7.617 6.609 16.531 1 96.12 57 ARG B C 1
ATOM 1343 O O . ARG B 1 57 ? -7.047 6.875 17.594 1 96.12 57 ARG B O 1
ATOM 1350 N N . ASN B 1 58 ? -7.031 5.992 15.594 1 97.19 58 ASN B N 1
ATOM 1351 C CA . ASN B 1 58 ? -5.629 5.59 15.68 1 97.19 58 ASN B CA 1
ATOM 1352 C C . ASN B 1 58 ? -4.691 6.773 15.461 1 97.19 58 ASN B C 1
ATOM 1354 O O . ASN B 1 58 ? -3.611 6.832 16.047 1 97.19 58 ASN B O 1
ATOM 1358 N N . TYR B 1 59 ? -5.152 7.645 14.578 1 97.56 59 TYR B N 1
ATOM 1359 C CA . TYR B 1 59 ? -4.398 8.859 14.281 1 97.56 59 TYR B CA 1
ATOM 1360 C C . TYR B 1 59 ? -5.281 10.094 14.406 1 97.56 59 TYR B C 1
ATOM 1362 O O . TYR B 1 59 ? -5.707 10.672 13.398 1 97.56 59 TYR B O 1
ATOM 1370 N N . PRO B 1 60 ? -5.461 10.586 15.562 1 96.31 60 PRO B N 1
ATOM 1371 C CA . PRO B 1 60 ? -6.453 11.625 15.82 1 96.31 60 PRO B CA 1
ATOM 1372 C C . PRO B 1 60 ? -6.055 12.977 15.227 1 96.31 60 PRO B C 1
ATOM 1374 O O . PRO B 1 60 ? -6.906 13.852 15.055 1 96.31 60 PRO B O 1
ATOM 1377 N N . THR B 1 61 ? -4.734 13.25 15 1 95.94 61 THR B N 1
ATOM 1378 C CA . THR B 1 61 ? -4.273 14.508 14.414 1 95.94 61 THR B CA 1
ATOM 1379 C C . THR B 1 61 ? -3.383 14.242 13.203 1 95.94 61 THR B C 1
ATOM 1381 O O . THR B 1 61 ? -2.859 13.133 13.039 1 95.94 61 THR B O 1
ATOM 1384 N N . LEU B 1 62 ? -3.287 15.266 12.422 1 96.06 62 LEU B N 1
ATOM 1385 C CA . LEU B 1 62 ? -2.367 15.18 11.289 1 96.06 62 LEU B CA 1
ATOM 1386 C C . LEU B 1 62 ? -0.944 14.906 11.766 1 96.06 62 LEU B C 1
ATOM 1388 O O . LEU B 1 62 ? -0.221 14.117 11.156 1 96.06 62 LEU B O 1
ATOM 1392 N N . GLU B 1 63 ? -0.581 15.508 12.828 1 94.75 63 GLU B N 1
ATOM 1393 C CA . GLU B 1 63 ? 0.746 15.328 13.414 1 94.75 63 GLU B CA 1
ATOM 1394 C C . GLU B 1 63 ? 0.987 13.867 13.789 1 94.75 63 GLU B C 1
ATOM 1396 O O . GLU B 1 63 ? 2.047 13.312 13.5 1 94.75 63 GLU B O 1
ATOM 1401 N N . SER B 1 64 ? 0.039 13.258 14.43 1 96.06 64 SER B N 1
ATOM 1402 C CA . SER B 1 64 ? 0.182 11.867 14.836 1 96.06 64 SER B CA 1
ATOM 1403 C C . SER B 1 64 ? 0.338 10.953 13.625 1 96.06 64 SER B C 1
ATOM 1405 O O . SER B 1 64 ? 1.053 9.953 13.68 1 96.06 64 SER B O 1
ATOM 1407 N N . LEU B 1 65 ? -0.359 11.258 12.555 1 97.38 65 LEU B N 1
ATOM 1408 C CA . LEU B 1 65 ? -0.21 10.492 11.32 1 97.38 65 LEU B CA 1
ATOM 1409 C C . LEU B 1 65 ? 1.201 10.633 10.758 1 97.38 65 LEU B C 1
ATOM 1411 O O . LEU B 1 65 ? 1.839 9.633 10.414 1 97.38 65 LEU B O 1
ATOM 1415 N N . ILE B 1 66 ? 1.674 11.859 10.648 1 94.19 66 ILE B N 1
ATOM 1416 C CA . ILE B 1 66 ? 2.994 12.117 10.086 1 94.19 66 ILE B CA 1
ATOM 1417 C C . ILE B 1 66 ? 4.059 11.414 10.93 1 94.19 66 ILE B C 1
ATOM 1419 O O . ILE B 1 66 ? 4.992 10.812 10.391 1 94.19 66 ILE B O 1
ATOM 1423 N N . ASP B 1 67 ? 3.92 11.398 12.219 1 93.19 67 ASP B N 1
ATOM 1424 C CA . ASP B 1 67 ? 4.84 10.703 13.109 1 93.19 67 ASP B CA 1
ATOM 1425 C C . ASP B 1 67 ? 4.887 9.211 12.805 1 93.19 67 ASP B C 1
ATOM 1427 O O . ASP B 1 67 ? 5.961 8.609 12.766 1 93.19 67 ASP B O 1
ATOM 1431 N N . GLN B 1 68 ? 3.723 8.641 12.648 1 94.5 68 GLN B N 1
ATOM 1432 C CA . GLN B 1 68 ? 3.645 7.223 12.297 1 94.5 68 GLN B CA 1
ATOM 1433 C C . GLN B 1 68 ? 4.383 6.938 10.992 1 94.5 68 GLN B C 1
ATOM 1435 O O . GLN B 1 68 ? 5.176 6 10.914 1 94.5 68 GLN B O 1
ATOM 1440 N N . VAL B 1 69 ? 4.07 7.719 9.969 1 92.88 69 VAL B N 1
ATOM 1441 C CA . VAL B 1 69 ? 4.625 7.488 8.633 1 92.88 69 VAL B CA 1
ATOM 1442 C C . VAL B 1 69 ? 6.145 7.648 8.672 1 92.88 69 VAL B C 1
ATOM 1444 O O . VAL B 1 69 ? 6.875 6.824 8.125 1 92.88 69 VAL B O 1
ATOM 1447 N N . MET B 1 70 ? 6.605 8.641 9.328 1 89.06 70 MET B N 1
ATOM 1448 C CA . MET B 1 70 ? 8.039 8.906 9.414 1 89.06 70 MET B CA 1
ATOM 1449 C C . MET B 1 70 ? 8.75 7.801 10.188 1 89.06 70 MET B C 1
ATOM 1451 O O . MET B 1 70 ? 9.961 7.637 10.07 1 89.06 70 MET B O 1
ATOM 1455 N N . GLY B 1 71 ? 7.988 7.043 10.969 1 87.62 71 GLY B N 1
ATOM 1456 C CA . GLY B 1 71 ? 8.547 5.941 11.742 1 87.62 71 GLY B CA 1
ATOM 1457 C C . GLY B 1 71 ? 8.672 4.656 10.945 1 87.62 71 GLY B C 1
ATOM 1458 O O . GLY B 1 71 ? 9.242 3.676 11.43 1 87.62 71 GLY B O 1
ATOM 1459 N N . GLU B 1 72 ? 8.125 4.645 9.82 1 86.56 72 GLU B N 1
ATOM 1460 C CA . GLU B 1 72 ? 8.234 3.459 8.977 1 86.56 72 GLU B CA 1
ATOM 1461 C C . GLU B 1 72 ? 9.688 3.152 8.641 1 86.56 72 GLU B C 1
ATOM 1463 O O . GLU B 1 72 ? 10.484 4.062 8.398 1 86.56 72 GLU B O 1
ATOM 1468 N N . GLN B 1 73 ? 9.984 1.939 8.422 1 79.38 73 GLN B N 1
ATOM 1469 C CA . GLN B 1 73 ? 11.35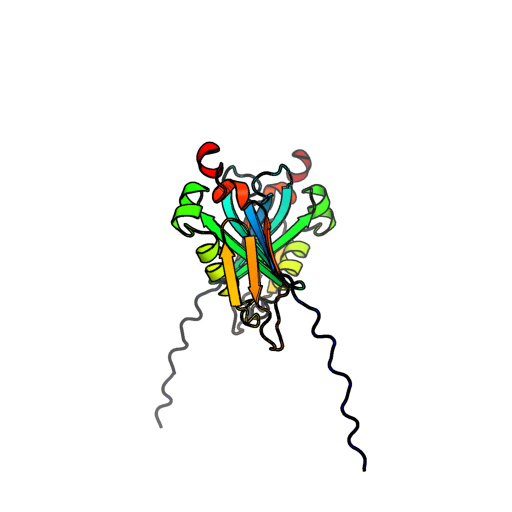2 1.478 8.227 1 79.38 73 GLN B CA 1
ATOM 1470 C C . GLN B 1 73 ? 11.938 2.031 6.93 1 79.38 73 GLN B C 1
ATOM 1472 O O . GLN B 1 73 ? 13.117 2.391 6.875 1 79.38 73 GLN B O 1
ATOM 1477 N N . VAL B 1 74 ? 11.148 2.088 5.98 1 80.69 74 VAL B N 1
ATOM 1478 C CA . VAL B 1 74 ? 11.648 2.48 4.668 1 80.69 74 VAL B CA 1
ATOM 1479 C C . VAL B 1 74 ? 12.062 3.951 4.691 1 80.69 74 VAL B C 1
ATOM 1481 O O . VAL B 1 74 ? 12.797 4.41 3.812 1 80.69 74 VAL B O 1
ATOM 1484 N N . PHE B 1 75 ? 11.633 4.734 5.742 1 81.75 75 PHE B N 1
ATOM 1485 C CA . PHE B 1 75 ? 11.914 6.164 5.789 1 81.75 75 PHE B CA 1
ATOM 1486 C C . PHE B 1 75 ? 12.891 6.488 6.914 1 81.75 75 PHE B C 1
ATOM 1488 O O . PHE B 1 75 ? 13 7.641 7.332 1 81.75 75 PHE B O 1
ATOM 1495 N N . VAL B 1 76 ? 13.562 5.559 7.473 1 78.75 76 VAL B N 1
ATOM 1496 C CA . VAL B 1 76 ? 14.43 5.703 8.633 1 78.75 76 VAL B CA 1
ATOM 1497 C C . VAL B 1 76 ? 15.539 6.711 8.328 1 78.75 76 VAL B C 1
ATOM 1499 O O . VAL B 1 76 ? 16.094 7.336 9.234 1 78.75 76 VAL B O 1
ATOM 1502 N N . HIS B 1 77 ? 15.812 6.914 7.152 1 76.12 77 HIS B N 1
ATOM 1503 C CA . HIS B 1 77 ? 16.906 7.812 6.77 1 76.12 77 HIS B CA 1
ATOM 1504 C C . HIS B 1 77 ? 16.438 9.266 6.754 1 76.12 77 HIS B C 1
ATOM 1506 O O . HIS B 1 77 ? 17.25 10.18 6.688 1 76.12 77 HIS B O 1
ATOM 1512 N N . LEU B 1 78 ? 15.117 9.477 6.781 1 76.94 78 LEU B N 1
ATOM 1513 C CA . LEU B 1 78 ? 14.586 10.836 6.75 1 76.94 78 LEU B CA 1
ATOM 1514 C C . LEU B 1 78 ? 14.617 11.469 8.141 1 76.94 78 LEU B C 1
ATOM 1516 O O . LEU B 1 78 ? 14.031 10.93 9.078 1 76.94 78 LEU B O 1
ATOM 1520 N N . GLN B 1 79 ? 15.523 12.289 8.414 1 74.88 79 GLN B N 1
ATOM 1521 C CA . GLN B 1 79 ? 15.609 13.039 9.664 1 74.88 79 GLN B CA 1
ATOM 1522 C C . GLN B 1 79 ? 15.164 14.484 9.461 1 74.88 79 GLN B C 1
ATOM 1524 O O . GLN B 1 79 ? 15.891 15.289 8.883 1 74.88 79 GLN B O 1
ATOM 1529 N N . VAL B 1 80 ? 13.922 14.727 9.82 1 77.62 80 VAL B N 1
ATOM 1530 C CA . VAL B 1 80 ? 13.383 16.062 9.594 1 77.62 80 VAL B CA 1
ATOM 1531 C C . VAL B 1 80 ? 12.602 16.516 10.82 1 77.62 80 VAL B C 1
ATOM 1533 O O . VAL B 1 80 ? 12.055 15.695 11.562 1 77.62 80 VAL B O 1
ATOM 1536 N N . SER B 1 81 ? 12.742 17.875 10.969 1 82.38 81 SER B N 1
ATOM 1537 C CA . SER B 1 81 ? 11.82 18.5 11.914 1 82.38 81 SER B CA 1
ATOM 1538 C C . SER B 1 81 ? 10.68 19.203 11.188 1 82.38 81 SER B C 1
ATOM 1540 O O . SER B 1 81 ? 10.891 19.828 10.148 1 82.38 81 SER B O 1
ATOM 1542 N N . TYR B 1 82 ? 9.469 19.016 11.789 1 87.75 82 TYR B N 1
ATOM 1543 C CA . TYR B 1 82 ? 8.312 19.672 11.18 1 87.75 82 TYR B CA 1
ATOM 1544 C C . TYR B 1 82 ? 7.34 20.156 12.25 1 87.75 82 TYR B C 1
ATOM 1546 O O . TYR B 1 82 ? 7.379 19.688 13.391 1 87.75 82 TYR B O 1
ATOM 1554 N N . THR B 1 83 ? 6.559 21.141 11.859 1 90 83 THR B N 1
ATOM 1555 C CA . THR B 1 83 ? 5.438 21.609 12.664 1 90 83 THR B CA 1
ATOM 1556 C C . THR B 1 83 ? 4.145 21.578 11.859 1 90 83 THR B C 1
ATOM 1558 O O . THR B 1 83 ? 4.168 21.703 10.633 1 90 83 THR B O 1
ATOM 1561 N N . VAL B 1 84 ? 3.039 21.266 12.594 1 92.25 84 VAL B N 1
ATOM 1562 C CA . VAL B 1 84 ? 1.724 21.25 11.961 1 92.25 84 VAL B CA 1
ATOM 1563 C C . VAL B 1 84 ? 0.855 22.359 12.555 1 92.25 84 VAL B C 1
ATOM 1565 O O . VAL B 1 84 ? 0.734 22.484 13.773 1 92.25 84 VAL B O 1
ATOM 1568 N N . GLN B 1 85 ? 0.464 23.188 11.773 1 91.44 85 GLN B N 1
ATOM 1569 C CA . GLN B 1 85 ? -0.533 24.188 12.133 1 91.44 85 GLN B CA 1
ATOM 1570 C C . GLN B 1 85 ? -1.786 24.047 11.273 1 91.44 85 GLN B C 1
ATOM 1572 O O . GLN B 1 85 ? -1.832 24.547 10.148 1 91.44 85 GLN B O 1
ATOM 1577 N N . GLY B 1 86 ? -2.787 23.438 11.883 1 89.81 86 GLY B N 1
ATOM 1578 C CA . GLY B 1 86 ? -3.934 23.078 11.062 1 89.81 86 GLY B CA 1
ATOM 1579 C C . GLY B 1 86 ? -3.604 22.047 10 1 89.81 86 GLY B C 1
ATOM 1580 O O . GLY B 1 86 ? -3.176 20.938 10.32 1 89.81 86 GLY B O 1
ATOM 1581 N N . LEU B 1 87 ? -3.791 22.422 8.789 1 93.5 87 LEU B N 1
ATOM 1582 C CA . LEU B 1 87 ? -3.492 21.516 7.688 1 93.5 87 LEU B CA 1
ATOM 1583 C C . LEU B 1 87 ? -2.152 21.859 7.047 1 93.5 87 LEU B C 1
ATOM 1585 O O . LEU B 1 87 ? -1.704 21.172 6.125 1 93.5 87 LEU B O 1
ATOM 1589 N N . ASP B 1 88 ? -1.531 22.875 7.59 1 91.38 88 ASP B N 1
ATOM 1590 C CA . ASP B 1 88 ? -0.247 23.297 7.039 1 91.38 88 ASP B CA 1
ATOM 1591 C C . ASP B 1 88 ? 0.911 22.578 7.73 1 91.38 88 ASP B C 1
ATOM 1593 O O . ASP B 1 88 ? 0.937 22.469 8.953 1 91.38 88 ASP B O 1
ATOM 1597 N N . ILE B 1 89 ? 1.7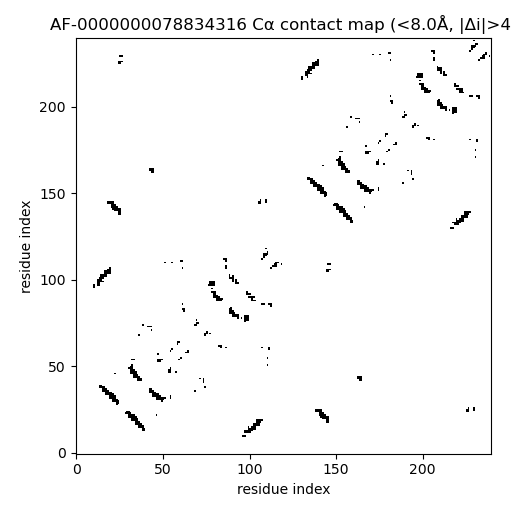46 22.125 6.98 1 91.75 89 ILE B N 1
ATOM 1598 C CA . ILE B 1 89 ? 2.949 21.469 7.477 1 91.75 89 ILE B CA 1
ATOM 1599 C C . ILE B 1 89 ? 4.176 22.312 7.133 1 91.75 89 ILE B C 1
ATOM 1601 O O . ILE B 1 89 ? 4.422 22.609 5.961 1 91.75 89 ILE B O 1
ATOM 1605 N N . GLU B 1 90 ? 4.926 22.734 8.086 1 88.06 90 GLU B N 1
ATOM 1606 C CA . GLU B 1 90 ? 6.195 23.438 7.91 1 88.06 90 GLU B CA 1
ATOM 1607 C C . GLU B 1 90 ? 7.375 22.5 8.18 1 88.06 90 GLU B C 1
ATOM 1609 O O . GLU B 1 90 ? 7.41 21.812 9.195 1 88.06 90 GLU B O 1
ATOM 1614 N N . VAL B 1 91 ? 8.172 22.453 7.156 1 86.5 91 VAL B N 1
ATOM 1615 C CA . VAL B 1 91 ? 9.344 21.594 7.301 1 86.5 91 VAL B CA 1
ATOM 1616 C C . VAL B 1 91 ? 10.586 22.453 7.535 1 86.5 91 VAL B C 1
ATOM 1618 O O . VAL B 1 91 ? 10.852 23.406 6.785 1 86.5 91 VAL B O 1
ATOM 1621 N N . ASP B 1 92 ? 11.18 22.141 8.609 1 77.25 92 ASP B N 1
ATOM 1622 C CA . ASP B 1 92 ? 12.445 22.797 8.906 1 77.25 92 ASP B CA 1
ATOM 1623 C C . ASP B 1 92 ? 13.625 21.922 8.5 1 77.25 92 ASP B C 1
ATOM 1625 O O . ASP B 1 92 ? 13.844 20.859 9.07 1 77.25 92 ASP B O 1
ATOM 1629 N N . GLY B 1 93 ? 14.039 22.031 7.23 1 60.88 93 GLY B N 1
ATOM 1630 C CA . GLY B 1 93 ? 15.172 21.266 6.742 1 60.88 93 GLY B CA 1
ATOM 1631 C C . GLY B 1 93 ? 16.391 21.344 7.645 1 60.88 93 GLY B C 1
ATOM 1632 O O . GLY B 1 93 ? 16.703 22.422 8.164 1 60.88 93 GLY B O 1
ATOM 1633 N N . ASN B 1 94 ? 16.469 20.438 8.469 1 57.69 94 ASN B N 1
ATOM 1634 C CA . ASN B 1 94 ? 17.75 20.5 9.164 1 57.69 94 ASN B CA 1
ATOM 1635 C C . ASN B 1 94 ? 18.906 20.062 8.258 1 57.69 94 ASN B C 1
ATOM 1637 O O . ASN B 1 94 ? 18.703 19.297 7.32 1 57.69 94 ASN B O 1
ATOM 1641 N N . HIS B 1 95 ? 19.938 20.891 8.25 1 53.06 95 HIS B N 1
ATOM 1642 C CA . HIS B 1 95 ? 21.203 20.844 7.523 1 53.06 95 HIS B CA 1
ATOM 1643 C C . HIS B 1 95 ? 21.75 19.422 7.457 1 53.06 95 HIS B C 1
ATOM 1645 O O . HIS B 1 95 ? 22.859 19.203 6.984 1 53.06 95 HIS B O 1
ATOM 1651 N N . GLY B 1 96 ? 20.891 18.422 7.895 1 50.88 96 GLY B N 1
ATOM 1652 C CA . GLY B 1 96 ? 21.609 17.156 7.754 1 50.88 96 GLY B CA 1
ATOM 1653 C C . GLY B 1 96 ? 21.328 16.469 6.438 1 50.88 96 GLY B C 1
ATOM 1654 O O . GLY B 1 96 ? 20.812 17.078 5.5 1 50.88 96 GLY B O 1
ATOM 1655 N N . MET B 1 97 ? 21.828 15.266 6.09 1 54.09 97 MET B N 1
ATOM 1656 C CA . MET B 1 97 ? 21.922 14.461 4.879 1 54.09 97 MET B CA 1
ATOM 1657 C C . MET B 1 97 ? 20.547 14.328 4.207 1 54.09 97 MET B C 1
ATOM 1659 O O . MET B 1 97 ? 20.469 14.188 2.988 1 54.09 97 MET B O 1
ATOM 1663 N N . CYS B 1 98 ? 19.516 14.094 4.941 1 58.22 98 CYS B N 1
ATOM 1664 C CA . CYS B 1 98 ? 18.281 13.781 4.234 1 58.22 98 CYS B CA 1
ATOM 1665 C C . CYS B 1 98 ? 17.25 14.891 4.414 1 58.22 98 CYS B C 1
ATOM 1667 O O . CYS B 1 98 ? 16.688 15.047 5.496 1 58.22 98 CYS B O 1
ATOM 1669 N N . GLU B 1 99 ? 17.438 15.961 3.58 1 66.31 99 GLU B N 1
ATOM 1670 C CA . GLU B 1 99 ? 16.594 17.141 3.742 1 66.31 99 GLU B CA 1
ATOM 1671 C C . GLU B 1 99 ? 15.234 16.938 3.072 1 66.31 99 GLU B C 1
ATOM 1673 O O . GLU B 1 99 ? 15.148 16.797 1.849 1 66.31 99 GLU B O 1
ATOM 1678 N N . LEU B 1 100 ? 14.273 16.562 3.855 1 78.31 100 LEU B N 1
ATOM 1679 C CA . LEU B 1 100 ? 12.891 16.594 3.379 1 78.31 100 LEU B CA 1
ATOM 1680 C C . LEU B 1 100 ? 12.445 18.031 3.121 1 78.31 100 LEU B C 1
ATOM 1682 O O . LEU B 1 100 ? 12.523 18.875 4.012 1 78.31 100 LEU B O 1
ATOM 1686 N N . LYS B 1 101 ? 12.156 18.328 1.915 1 78.56 101 LYS B N 1
ATOM 1687 C CA . LYS B 1 101 ? 11.758 19.688 1.517 1 78.56 101 LYS B CA 1
ATOM 1688 C C . LYS B 1 101 ? 10.305 19.969 1.886 1 78.56 101 LYS B C 1
ATOM 1690 O O . LYS B 1 101 ? 9.938 21.109 2.127 1 78.56 101 LYS B O 1
ATOM 1695 N N . GLY B 1 102 ? 9.523 18.891 1.831 1 88.12 102 GLY B N 1
ATOM 1696 C CA . GLY B 1 102 ? 8.117 19.094 2.119 1 88.12 102 GLY B CA 1
ATOM 1697 C C . GLY B 1 102 ? 7.359 17.812 2.381 1 88.12 102 GLY B C 1
ATOM 1698 O O . GLY B 1 102 ? 7.812 16.734 1.992 1 88.12 102 GLY B O 1
ATOM 1699 N N . ILE B 1 103 ? 6.387 17.969 3.172 1 91.44 103 ILE B N 1
ATOM 1700 C CA . ILE B 1 103 ? 5.445 16.891 3.414 1 91.44 103 ILE B CA 1
ATOM 1701 C C . ILE B 1 103 ? 4.059 17.281 2.918 1 91.44 103 ILE B C 1
ATOM 1703 O O . ILE B 1 103 ? 3.553 18.359 3.268 1 91.44 103 ILE B O 1
ATOM 1707 N N . SER B 1 104 ? 3.592 16.469 2.037 1 94.12 104 SER B N 1
ATOM 1708 C CA . SER B 1 104 ? 2.225 16.656 1.567 1 94.12 104 SER B CA 1
ATOM 1709 C C . SER B 1 104 ? 1.324 15.516 2.006 1 94.12 104 SER B C 1
ATOM 1711 O O . SER B 1 104 ? 1.729 14.352 1.959 1 94.12 104 SER B O 1
ATOM 1713 N N . VAL B 1 105 ? 0.119 15.906 2.434 1 95.5 105 VAL B N 1
ATOM 1714 C CA . VAL B 1 105 ? -0.86 14.898 2.816 1 95.5 105 VAL B CA 1
ATOM 1715 C C . VAL B 1 105 ? -2.133 15.07 1.989 1 95.5 105 VAL B C 1
ATOM 1717 O O . VAL B 1 105 ? -2.93 15.977 2.248 1 95.5 105 VAL B O 1
ATOM 1720 N N . VAL B 1 106 ? -2.354 14.156 1.082 1 95.31 106 VAL B N 1
ATOM 1721 C CA . VAL B 1 106 ? -3.496 14.195 0.175 1 95.31 106 VAL B CA 1
ATOM 1722 C C . VAL B 1 106 ? -4.715 13.578 0.854 1 95.31 106 VAL B C 1
ATOM 1724 O O . VAL B 1 106 ? -4.652 12.453 1.351 1 95.31 106 VAL B O 1
ATOM 1727 N N . GLY B 1 107 ? -5.797 14.328 0.884 1 94.94 107 GLY B N 1
ATOM 1728 C CA . GLY B 1 107 ? -7.027 13.867 1.513 1 94.94 107 GLY B CA 1
ATOM 1729 C C . GLY B 1 107 ? -7.172 14.328 2.949 1 94.94 107 GLY B C 1
ATOM 1730 O O . GLY B 1 107 ? -8.203 14.086 3.584 1 94.94 107 GLY B O 1
ATOM 1731 N N . ALA B 1 108 ? -6.254 15.047 3.441 1 95.5 108 ALA B N 1
ATOM 1732 C CA . ALA B 1 108 ? -6.242 15.453 4.844 1 95.5 108 ALA B CA 1
ATOM 1733 C C . ALA B 1 108 ? -7.438 16.344 5.168 1 95.5 108 ALA B C 1
ATOM 1735 O O . ALA B 1 108 ? -7.984 16.281 6.27 1 95.5 108 ALA B O 1
ATOM 1736 N N . GLU B 1 109 ? -7.805 17.125 4.238 1 94.75 109 GLU B N 1
ATOM 1737 C CA . GLU B 1 109 ? -8.891 18.078 4.469 1 94.75 109 GLU B CA 1
ATOM 1738 C C . GLU B 1 109 ? -10.195 17.359 4.781 1 94.75 109 GLU B C 1
ATOM 1740 O O . GLU B 1 109 ? -11.062 17.891 5.469 1 94.75 109 GLU B O 1
ATOM 1745 N N . PHE B 1 110 ? -10.352 16.156 4.367 1 93.88 110 PHE B N 1
ATOM 1746 C CA . PHE B 1 110 ? -11.578 15.391 4.562 1 93.88 110 PHE B CA 1
ATOM 1747 C C . PHE B 1 110 ? -11.586 14.719 5.93 1 93.88 110 PHE B C 1
ATOM 1749 O O . PHE B 1 110 ? -12.648 14.328 6.43 1 93.88 110 PHE B O 1
ATOM 1756 N N . LEU B 1 111 ? -10.461 14.625 6.5 1 94.38 111 LEU B N 1
ATOM 1757 C CA . LEU B 1 111 ? -10.406 13.93 7.781 1 94.38 111 LEU B CA 1
ATOM 1758 C C . LEU B 1 111 ? -10.062 14.906 8.906 1 94.38 111 LEU B C 1
ATOM 1760 O O . LEU B 1 111 ? -10.539 14.742 10.039 1 94.38 111 LEU B O 1
ATOM 1764 N N . TYR B 1 112 ? -9.281 15.852 8.562 1 94.25 112 TYR B N 1
ATOM 1765 C CA . TYR B 1 112 ? -8.758 16.703 9.625 1 94.25 112 TYR B CA 1
ATOM 1766 C C . TYR B 1 112 ? -9.148 18.156 9.406 1 94.25 112 TYR B C 1
ATOM 1768 O O . TYR B 1 112 ? -8.844 19.016 10.234 1 94.25 112 TYR B O 1
ATOM 1776 N N . GLY B 1 113 ? -9.766 18.344 8.367 1 91.19 113 GLY B N 1
ATOM 1777 C CA . GLY B 1 113 ? -10.195 19.703 8.109 1 91.19 113 GLY B CA 1
ATOM 1778 C C . GLY B 1 113 ? -11.414 20.109 8.922 1 91.19 113 GLY B C 1
ATOM 1779 O O . GLY B 1 113 ? -12.062 19.266 9.531 1 91.19 113 GLY B O 1
ATOM 1780 N N . PRO B 1 114 ? -11.602 21.422 8.984 1 84.25 114 PRO B N 1
ATOM 1781 C CA . PRO B 1 114 ? -12.727 21.938 9.758 1 84.25 114 PRO B CA 1
ATOM 1782 C C . PRO B 1 114 ? -14.062 21.328 9.336 1 84.25 114 PRO B C 1
ATOM 1784 O O . PRO B 1 114 ? -14.969 21.188 10.164 1 84.25 114 PRO B O 1
ATOM 1787 N N . ASN B 1 115 ? -14.172 20.969 8.102 1 73.12 115 ASN B N 1
ATOM 1788 C CA . ASN B 1 115 ? -15.422 20.391 7.613 1 73.12 115 ASN B CA 1
ATOM 1789 C C . ASN B 1 115 ? -15.398 18.875 7.66 1 73.12 115 ASN B C 1
ATOM 1791 O O . ASN B 1 115 ? -16.281 18.203 7.117 1 73.12 115 ASN B O 1
ATOM 1795 N N . ALA B 1 116 ? -14.273 18.312 8.008 1 65.69 116 ALA B N 1
ATOM 1796 C CA . ALA B 1 116 ? -14.164 16.859 8.078 1 65.69 116 ALA B CA 1
ATOM 1797 C C . ALA B 1 116 ? -15.203 16.281 9.031 1 65.69 116 ALA B C 1
ATOM 1799 O O . ALA B 1 116 ? -15.633 15.133 8.859 1 65.69 116 ALA B O 1
ATOM 1800 N N . ALA B 1 117 ? -15.57 16.953 9.969 1 52.34 117 ALA B N 1
ATOM 1801 C CA . ALA B 1 117 ? -16.625 16.531 10.883 1 52.34 117 ALA B CA 1
ATOM 1802 C C . ALA B 1 117 ? -17.938 16.328 10.141 1 52.34 117 ALA B C 1
ATOM 1804 O O . ALA B 1 117 ? -18.766 15.492 10.539 1 52.34 117 ALA B O 1
ATOM 1805 N N . LEU B 1 118 ? -18.109 17.094 9.125 1 43.94 118 LEU B N 1
ATOM 1806 C CA . LEU B 1 118 ? -19.453 17.109 8.547 1 43.94 118 LEU B CA 1
ATOM 1807 C C . LEU B 1 118 ? -19.656 15.93 7.605 1 43.94 118 LEU B C 1
ATOM 1809 O O . LEU B 1 118 ? -20.781 15.633 7.207 1 43.94 118 LEU B O 1
ATOM 1813 N N . ALA B 1 119 ? -18.594 15.547 7.047 1 38.62 119 ALA B N 1
ATOM 1814 C CA . ALA B 1 119 ? -18.875 14.406 6.176 1 38.62 119 ALA B CA 1
ATOM 1815 C C . ALA B 1 119 ? -19.062 13.125 6.984 1 38.62 119 ALA B C 1
ATOM 1817 O O . ALA B 1 119 ? -19.125 12.031 6.422 1 38.62 119 ALA B O 1
ATOM 1818 N N . ALA B 1 120 ? -18.875 13.125 8.234 1 32.41 120 ALA B N 1
ATOM 1819 C CA . ALA B 1 120 ? -19.328 11.969 9.008 1 32.41 120 ALA B CA 1
ATOM 1820 C C . ALA B 1 120 ? -20.844 11.875 9.016 1 32.41 120 ALA B C 1
ATOM 1822 O O . ALA B 1 120 ? -21.531 12.898 9 1 32.41 120 ALA B O 1
#

Nearest PDB structures (foldseek):
  4fqx-assembly3_B  TM=2.938E-01  e=3.753E-01  Homo sapiens
  6edx-assembly1_A  TM=2.256E-01  e=1.170E+00  Homo sapiens
  1iao-assembly1_B  TM=2.973E-01  e=2.066E+00  Mus musculus
  4fqx-assembly3_B  TM=2.988E-01  e=2.183E-01  Homo sapiens
  6ozp-assembly1_A  TM=3.685E-01  e=1.742E+00  Mus musculus